Protein 8HJA (pdb70)

Nearest PDB structures (foldseek):
  8hja-assembly1_A  TM=1.007E+00  e=6.426E-21  Synechocystis sp. PCC 6803
  8hja-assembly1_B  TM=9.384E-01  e=4.760E-14  Synechocystis sp. PCC 6803
  4wai-assembly2_C  TM=7.119E-01  e=1.466E-02  Bacillus subtilis subsp. subtilis str. 168
  4wai-assembly1_B  TM=6.954E-01  e=3.295E-02  Bacillus subtilis subsp. subtilis str. 168
  8hja-assembly1_B  TM=1.009E+00  e=8.908E-19  Synechocystis sp. PCC 6803

Foldseek 3Di:
DLLVQLVVLLVVQEDDPVCVCVVVVPDPDDAVCPSRVVSVVSCCCCVVSSYPYPPPQKDFLLCLLVLLCVVQVVCQVVDDPRADSVQLSVQLVVVDDTQMDRDPVSSVVSVVCCVPPCVVVSNVSSVVSVVVCVVPVDDPPDDDDD/DVVCVVVQVDDPCVCVVVVVCVHYDPPQKDFLLCLLVLLCVVQVVCVPDDDDRADSVQLSVQLVVQDDGQMDRDPVSSVVSVVCCVPPVVVSSNVSSVVSRVVCVVPVDDPPDDDDDD

Sequence (264 aa):
SIQEIFTKALQDGYLTPAEAEVGRLCESGVDLDQGEYEALDRLAALLAGDVVAPHKKFINVEEVLTEVVSQVSKYQKTTEKQPDIADIAAYALNRLPPLYATSEEGAEYQRQRASEELEFLIQQQVKDGLGRYFDRPQIADRKPLEFTKALQDGYLTPAEAEVGRLCVVAPHKKFINVEEVLTEVVSQVSKYQKTTEKQPDIADIAAYALNRLPPLYATSEEGAEYQRQRASEELEFLIQQQVKDGLGRYFDRPQIADRKPLEP

InterPro domains:
  IPR019657 Late competence development protein ComFB [PF10719] (63-142)

Secondary structure (DSSP, 8-state):
-HHHHHHHHHHHSB-----HHHHHT-SS----SSHHHHHHHH--HHHHTSSB---TT-EE----HHHHHHHHGGGTTT-SS---HHHHHHHHHTTS---EESBHHHHHHHHHHIIIIIHHHHHHHHHHHHHHHHH-SS-TTPPBP-/-HHHHHH-B-----GGGGT---B---TT-EE----HHHHHHHHGGGGGSSS----HHHHHHHHHTTS---EESBHHHHHHHHHHHHHHSHHHHHHHHHHHHHHHHH-SS-SS--B---

Structure (mmCIF, N/CA/C/O backbone):
data_8HJA
#
_entry.id   8HJA
#
_cell.length_a   96.327
_cell.length_b   55.978
_cell.length_c   91.692
_cell.angle_alpha   90.00
_cell.angle_beta   111.97
_cell.angle_gamma   90.00
#
_symmetry.space_group_name_H-M   'C 1 2 1'
#
loop_
_entity.id
_entity.type
_entity.pdbx_description
1 polymer 'c-di-GMP receptor'
2 non-polymer "9,9'-[(2R,3R,3aS,5S,7aR,9R,10R,10aS,12S,14aR)-3,5,10,12-tetrahydroxy-5,12-dioxidooctahydro-2H,7H-difuro[3,2-d:3',2'-j][1,3,7,9,2,8]tetraoxadiphosphacyclododecine-2,9-diyl]bis(2-amino-1,9-dihydro-6H-purin-6-one)"
3 water water
#
loop_
_atom_site.group_PDB
_atom_site.id
_atom_site.type_symbol
_atom_site.label_atom_id
_atom_site.label_alt_id
_atom_site.label_comp_id
_atom_site.label_asym_id
_atom_site.label_entity_id
_atom_site.label_seq_id
_atom_site.pdbx_PDB_ins_code
_atom_site.Cartn_x
_atom_site.Cartn_y
_atom_site.Cartn_z
_atom_site.occupancy
_atom_site.B_iso_or_equiv
_atom_site.auth_seq_id
_atom_site.auth_comp_id
_atom_site.auth_asym_id
_atom_site.auth_atom_id
_atom_site.pdbx_PDB_model_num
ATOM 9 N N . SER A 1 2 ? 2.138 49.175 24.663 1.00 74.40 2 SER A N 1
ATOM 10 C CA . SER A 1 2 ? 1.465 49.532 23.422 1.00 63.31 2 SER A CA 1
ATOM 11 C C . SER A 1 2 ? 1.985 50.861 22.894 1.00 53.34 2 SER A C 1
ATOM 12 O O . SER A 1 2 ? 2.265 51.761 23.674 1.00 54.29 2 SER A O 1
ATOM 15 N N . ILE A 1 3 ? 2.123 50.992 21.580 1.00 49.46 3 ILE A N 1
ATOM 16 C CA . ILE A 1 3 ? 2.719 52.207 21.048 1.00 50.09 3 ILE A CA 1
ATOM 17 C C . ILE A 1 3 ? 1.774 53.400 21.214 1.00 46.43 3 ILE A C 1
ATOM 18 O O . ILE A 1 3 ? 2.214 54.541 21.144 1.00 48.98 3 ILE A O 1
ATOM 23 N N . GLN A 1 4 ? 0.484 53.157 21.441 1.00 47.88 4 GLN A N 1
ATOM 24 C CA . GLN A 1 4 ? -0.426 54.242 21.777 1.00 53.78 4 GLN A CA 1
ATOM 25 C C . GLN A 1 4 ? -0.058 54.763 23.170 1.00 50.91 4 GLN A C 1
ATOM 26 O O . GLN A 1 4 ? -0.026 55.971 23.388 1.00 43.73 4 GLN A O 1
ATOM 32 N N . GLU A 1 5 ? 0.223 53.834 24.097 1.00 51.18 5 GLU A N 1
ATOM 33 C CA . GLU A 1 5 ? 0.524 54.152 25.484 1.00 49.80 5 GLU A CA 1
ATOM 34 C C . GLU A 1 5 ? 1.818 54.949 25.536 1.00 44.48 5 GLU A C 1
ATOM 35 O O . GLU A 1 5 ? 1.895 55.988 26.187 1.00 44.08 5 GLU A O 1
ATOM 41 N N . ILE A 1 6 ? 2.806 54.467 24.786 1.00 36.70 6 ILE A N 1
ATOM 42 C CA . ILE A 1 6 ? 4.092 55.127 24.656 1.00 33.45 6 ILE A CA 1
ATOM 43 C C . ILE A 1 6 ? 3.895 56.568 24.183 1.00 31.47 6 ILE A C 1
ATOM 44 O O . ILE A 1 6 ? 4.402 57.499 24.816 1.00 26.88 6 ILE A O 1
ATOM 49 N N . PHE A 1 7 ? 3.133 56.758 23.093 1.00 29.26 7 PHE A N 1
ATOM 50 C CA . PHE A 1 7 ? 2.841 58.100 22.608 1.00 27.18 7 PHE A CA 1
ATOM 51 C C . PHE A 1 7 ? 2.217 58.972 23.709 1.00 28.57 7 PHE A C 1
ATOM 52 O O . PHE A 1 7 ? 2.639 60.093 23.965 1.00 30.59 7 PHE A O 1
ATOM 60 N N . THR A 1 8 ? 1.189 58.452 24.363 1.00 32.73 8 THR A N 1
ATOM 61 C CA . THR A 1 8 ? 0.520 59.084 25.499 1.00 37.73 8 THR A CA 1
ATOM 62 C C . THR A 1 8 ? 1.533 59.601 26.527 1.00 35.11 8 THR A C 1
ATOM 63 O O . THR A 1 8 ? 1.658 60.801 26.753 1.00 33.87 8 THR A O 1
ATOM 67 N N . LYS A 1 9 ? 2.263 58.671 27.141 1.00 36.47 9 LYS A N 1
ATOM 68 C CA . LYS A 1 9 ? 3.145 58.973 28.254 1.00 37.27 9 LYS A CA 1
ATOM 69 C C . LYS A 1 9 ? 4.266 59.906 27.788 1.00 34.53 9 LYS A C 1
ATOM 70 O O . LYS A 1 9 ? 4.509 60.961 28.383 1.00 33.03 9 LYS A O 1
ATOM 76 N N . ALA A 1 10 ? 4.927 59.532 26.692 1.00 30.00 10 ALA A N 1
ATOM 77 C CA . ALA A 1 10 ? 5.986 60.355 26.150 1.00 28.26 10 ALA A CA 1
ATOM 78 C C . ALA A 1 10 ? 5.503 61.793 26.055 1.00 27.32 10 ALA A C 1
ATOM 79 O O . ALA A 1 10 ? 6.216 62.696 26.491 1.00 25.84 10 ALA A O 1
ATOM 81 N N . LEU A 1 11 ? 4.301 62.018 25.490 1.00 28.12 11 LEU A N 1
ATOM 82 C CA . LEU A 1 11 ? 3.853 63.396 25.264 1.00 29.54 11 LEU A CA 1
ATOM 83 C C . LEU A 1 11 ? 3.595 64.100 26.605 1.00 27.05 11 LEU A C 1
ATOM 84 O O . LEU A 1 11 ? 3.995 65.259 26.797 1.00 18.75 11 LEU A O 1
ATOM 89 N N . GLN A 1 12 ? 2.965 63.360 27.524 1.00 28.15 12 GLN A N 1
ATOM 90 C CA . GLN A 1 12 ? 2.629 63.879 28.842 1.00 37.05 12 GLN A CA 1
ATOM 91 C C . GLN A 1 12 ? 3.917 64.286 29.558 1.00 38.93 12 GLN A C 1
ATOM 92 O O . GLN A 1 12 ? 4.095 65.463 29.891 1.00 36.35 12 GLN A O 1
ATOM 98 N N . ASP A 1 13 ? 4.827 63.309 29.725 1.00 38.86 13 ASP A N 1
ATOM 99 C CA . ASP A 1 13 ? 5.996 63.470 30.577 1.00 39.77 13 ASP A CA 1
ATOM 100 C C . ASP A 1 13 ? 7.080 64.240 29.828 1.00 38.63 13 ASP A C 1
ATOM 101 O O . ASP A 1 13 ? 7.886 64.904 30.463 1.00 42.91 13 ASP A O 1
ATOM 106 N N . GLY A 1 14 ? 7.093 64.172 28.490 1.00 38.16 14 GLY A N 1
ATOM 107 C CA . GLY A 1 14 ? 7.998 64.983 27.677 1.00 35.23 14 GLY A CA 1
ATOM 108 C C . GLY A 1 14 ? 9.384 64.366 27.427 1.00 31.51 14 GLY A C 1
ATOM 109 O O . GLY A 1 14 ? 10.243 64.998 26.792 1.00 31.10 14 GLY A O 1
ATOM 110 N N . TYR A 1 15 ? 9.594 63.132 27.911 1.00 25.59 15 TYR A N 1
ATOM 111 C CA . TYR A 1 15 ? 10.637 62.225 27.452 1.00 27.82 15 TYR A CA 1
ATOM 112 C C . TYR A 1 15 ? 10.209 60.920 26.802 1.00 28.80 15 TYR A C 1
ATOM 113 O O . TYR A 1 15 ? 9.054 60.504 26.899 1.00 29.50 15 TYR A O 1
ATOM 122 N N . LEU A 1 16 ? 11.177 60.304 26.133 1.00 27.20 16 LEU A N 1
ATOM 123 C CA . LEU A 1 16 ? 11.180 58.903 25.772 1.00 29.50 16 LEU A CA 1
ATOM 124 C C . LEU A 1 16 ? 12.294 58.194 26.559 1.00 29.15 16 LEU A C 1
ATOM 125 O O . LEU A 1 16 ? 13.459 58.379 26.256 1.00 30.09 16 LEU A O 1
ATOM 130 N N . THR A 1 17 ? 11.955 57.469 27.636 1.00 27.00 17 THR A N 1
ATOM 131 C CA . THR A 1 17 ? 12.945 56.782 28.453 1.00 26.28 17 THR A CA 1
ATOM 132 C C . THR A 1 17 ? 13.610 55.656 27.657 1.00 27.06 17 THR A C 1
ATOM 133 O O . THR A 1 17 ? 13.084 55.252 26.622 1.00 26.94 17 THR A O 1
ATOM 137 N N . PRO A 1 18 ? 14.771 55.109 28.117 1.00 27.04 18 PRO A N 1
ATOM 138 C CA . PRO A 1 18 ? 15.401 53.938 27.502 1.00 26.55 18 PRO A CA 1
ATOM 139 C C . PRO A 1 18 ? 14.475 52.726 27.437 1.00 27.18 18 PRO A C 1
ATOM 140 O O . PRO A 1 18 ? 14.546 51.966 26.478 1.00 29.24 18 PRO A O 1
ATOM 144 N N . ALA A 1 19 ? 13.590 52.539 28.427 1.00 27.57 19 ALA A N 1
ATOM 145 C CA . ALA A 1 19 ? 12.672 51.410 28.343 1.00 28.46 19 ALA A CA 1
ATOM 146 C C . ALA A 1 19 ? 11.719 51.622 27.163 1.00 30.99 19 ALA A C 1
ATOM 147 O O . ALA A 1 19 ? 11.415 50.690 26.420 1.00 30.71 19 ALA A O 1
ATOM 157 N N . GLU A 1 21 ? 12.239 53.671 24.512 1.00 30.73 21 GLU A N 1
ATOM 158 C CA . GLU A 1 21 ? 13.047 53.583 23.299 1.00 31.84 21 GLU A CA 1
ATOM 159 C C . GLU A 1 21 ? 13.280 52.133 22.888 1.00 31.58 21 GLU A C 1
ATOM 160 O O . GLU A 1 21 ? 13.239 51.824 21.705 1.00 32.10 21 GLU A O 1
ATOM 166 N N . ALA A 1 22 ? 13.466 51.233 23.860 1.00 33.52 22 ALA A N 1
ATOM 167 C CA . ALA A 1 22 ? 13.634 49.809 23.567 1.00 36.99 22 ALA A CA 1
ATOM 168 C C . ALA A 1 22 ? 12.346 49.185 23.018 1.00 38.78 22 ALA A C 1
ATOM 169 O O . ALA A 1 22 ? 12.403 48.507 21.999 1.00 41.20 22 ALA A O 1
ATOM 171 N N . GLU A 1 23 ? 11.196 49.382 23.680 1.00 41.86 23 GLU A N 1
ATOM 172 C CA . GLU A 1 23 ? 9.938 48.855 23.161 1.00 49.09 23 GLU A CA 1
ATOM 173 C C . GLU A 1 23 ? 9.625 49.382 21.753 1.00 46.08 23 GLU A C 1
ATOM 174 O O . GLU A 1 23 ? 9.145 48.618 20.934 1.00 50.26 23 GLU A O 1
ATOM 180 N N . VAL A 1 24 ? 9.925 50.644 21.438 1.00 45.27 24 VAL A N 1
ATOM 181 C CA . VAL A 1 24 ? 9.762 51.155 20.079 1.00 45.22 24 VAL A CA 1
ATOM 182 C C . VAL A 1 24 ? 10.803 50.546 19.127 1.00 51.50 24 VAL A C 1
ATOM 183 O O . VAL A 1 24 ? 10.511 50.319 17.953 1.00 53.44 24 VAL A O 1
ATOM 187 N N . GLY A 1 25 ? 12.033 50.312 1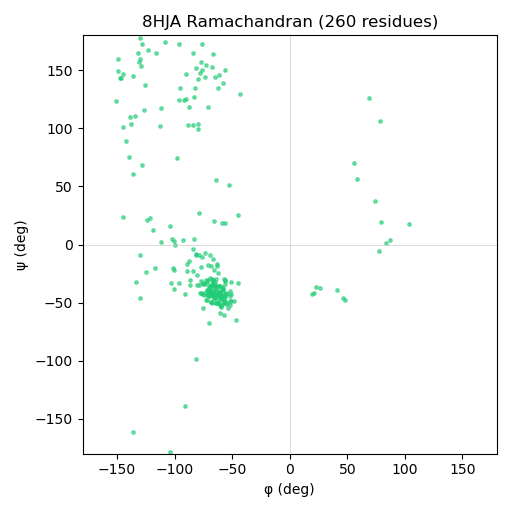9.600 1.00 56.32 25 GLY A N 1
ATOM 188 C CA . GLY A 1 25 ? 13.035 49.606 18.810 1.00 60.18 25 GLY A CA 1
ATOM 189 C C . GLY A 1 25 ? 12.573 48.210 18.373 1.00 63.18 25 GLY A C 1
ATOM 190 O O . GLY A 1 25 ? 12.454 47.941 17.176 1.00 58.86 25 GLY A O 1
ATOM 191 N N . ARG A 1 26 ? 12.287 47.335 19.350 1.00 63.48 26 ARG A N 1
ATOM 192 C CA . ARG A 1 26 ? 11.919 45.956 19.067 1.00 72.29 26 ARG A CA 1
ATOM 193 C C . ARG A 1 26 ? 10.648 45.924 18.216 1.00 80.38 26 ARG A C 1
ATOM 194 O O . ARG A 1 26 ? 10.526 45.091 17.321 1.00 87.45 26 ARG A O 1
ATOM 202 N N . LEU A 1 27 ? 9.729 46.866 18.468 1.00 79.81 27 LEU A N 1
ATOM 203 C CA . LEU A 1 27 ? 8.437 46.923 17.797 1.00 78.22 27 LEU A CA 1
ATOM 204 C C . LEU A 1 27 ? 8.506 47.154 16.288 1.00 74.18 27 LEU A C 1
ATOM 205 O O . LEU A 1 27 ? 7.535 46.939 15.570 1.00 60.62 27 LEU A O 1
ATOM 210 N N . CYS A 1 28 ? 9.679 47.619 15.845 1.00 87.90 28 CYS A N 1
ATOM 211 C CA . CYS A 1 28 ? 10.045 47.786 14.447 1.00 93.27 28 CYS A CA 1
ATOM 212 C C . CYS A 1 28 ? 10.879 46.670 13.812 1.00 95.05 28 CYS A C 1
ATOM 213 O O . CYS A 1 28 ? 12.085 46.821 13.615 1.00 93.23 28 CYS A O 1
ATOM 216 N N . GLU A 1 29 ? 10.216 45.536 13.539 1.00 93.20 29 GLU A N 1
ATOM 217 C CA . GLU A 1 29 ? 10.892 44.265 13.331 1.00 95.58 29 GLU A CA 1
ATOM 218 C C . GLU A 1 29 ? 10.180 43.418 12.272 1.00 107.29 29 GLU A C 1
ATOM 219 O O . GLU A 1 29 ? 10.396 42.208 12.223 1.00 118.02 29 GLU A O 1
ATOM 225 N N . SER A 1 30 ? 9.437 44.111 11.405 1.00 111.45 30 SER A N 1
ATOM 226 C CA . SER A 1 30 ? 8.655 43.425 10.347 1.00 110.63 30 SER A CA 1
ATOM 227 C C . SER A 1 30 ? 7.730 42.389 10.997 1.00 107.13 30 SER A C 1
ATOM 228 O O . SER A 1 30 ? 7.996 41.181 10.854 1.00 100.15 30 SER A O 1
ATOM 231 N N . GLY A 1 31 ? 6.702 42.856 11.707 1.00 103.81 31 GLY A N 1
ATOM 232 C CA . GLY A 1 31 ? 5.693 41.957 12.299 1.00 104.94 31 GLY A CA 1
ATOM 233 C C . GLY A 1 31 ? 4.309 42.542 12.057 1.00 112.93 31 GLY A C 1
ATOM 234 O O . GLY A 1 31 ? 4.210 43.427 11.183 1.00 106.32 31 GLY A O 1
ATOM 235 N N . VAL A 1 32 ? 3.281 42.126 12.807 1.00 121.04 32 VAL A N 1
ATOM 236 C CA . VAL A 1 32 ? 1.957 42.767 12.579 1.00 125.59 32 VAL A CA 1
ATOM 237 C C . VAL A 1 32 ? 1.897 44.105 13.319 1.00 132.60 32 VAL A C 1
ATOM 238 O O . VAL A 1 32 ? 2.599 44.252 14.333 1.00 142.74 32 VAL A O 1
ATOM 242 N N . ASP A 1 33 ? 1.104 45.043 12.803 1.00 126.25 33 ASP A N 1
ATOM 243 C CA . ASP A 1 33 ? 0.869 46.333 13.490 1.00 111.93 33 ASP A CA 1
ATOM 244 C C . ASP A 1 33 ? -0.659 46.358 13.488 1.00 110.04 33 ASP A C 1
ATOM 245 O O . ASP A 1 33 ? -1.254 45.493 12.823 1.00 106.49 33 ASP A O 1
ATOM 250 N N . LEU A 1 34 ? -1.286 47.321 14.164 1.00 98.51 34 LEU A N 1
ATOM 251 C CA . LEU A 1 34 ? -2.700 47.655 13.887 1.00 86.19 34 LEU A CA 1
ATOM 252 C C . LEU A 1 34 ? -2.672 48.197 12.464 1.00 79.79 34 LEU A C 1
ATOM 253 O O . LEU A 1 34 ? -3.657 47.999 11.743 1.00 71.33 34 LEU A O 1
ATOM 258 N N . ASP A 1 35 ? -1.578 48.850 12.080 1.00 93.49 35 ASP A N 1
ATOM 259 C CA . ASP A 1 35 ? -1.400 49.343 10.686 1.00 98.16 35 ASP A CA 1
ATOM 260 C C . ASP A 1 35 ? -2.253 50.602 10.615 1.00 96.44 35 ASP A C 1
ATOM 261 O O . ASP A 1 35 ? -2.185 51.296 9.584 1.00 103.84 35 ASP A O 1
ATOM 266 N N . GLN A 1 36 ? -2.998 50.883 11.679 1.00 92.34 36 GLN A N 1
ATOM 267 C CA . GLN A 1 36 ? -3.777 52.142 11.743 1.00 83.14 36 GLN A CA 1
ATOM 268 C C . GLN A 1 36 ? -3.603 52.955 13.022 1.00 77.19 36 GLN A C 1
ATOM 269 O O . GLN A 1 36 ? -3.353 54.149 12.920 1.00 82.07 36 GLN A O 1
ATOM 275 N N . GLY A 1 37 ? -3.668 52.297 14.172 1.00 67.38 37 GLY A N 1
ATOM 276 C C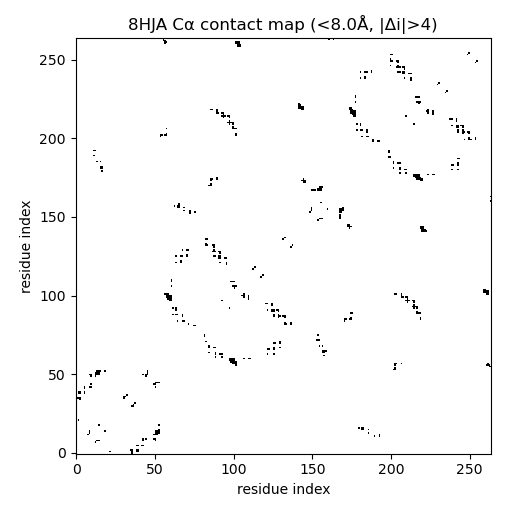A . GLY A 1 37 ? -3.617 53.050 15.433 1.00 65.29 37 GLY A CA 1
ATOM 277 C C . GLY A 1 37 ? -2.226 52.871 15.991 1.00 60.19 37 GLY A C 1
ATOM 278 O O . GLY A 1 37 ? -1.703 53.811 16.591 1.00 59.88 37 GLY A O 1
ATOM 279 N N . GLU A 1 38 ? -1.646 51.703 15.755 1.00 57.58 38 GLU A N 1
ATOM 280 C CA . GLU A 1 38 ? -0.205 51.479 15.994 1.00 58.22 38 GLU A CA 1
ATOM 281 C C . GLU A 1 38 ? 0.568 52.324 14.982 1.00 57.28 38 GLU A C 1
ATOM 282 O O . GLU A 1 38 ? 1.534 52.986 15.389 1.00 63.90 38 GLU A O 1
ATOM 288 N N . TYR A 1 39 ? 0.127 52.338 13.730 1.00 53.01 39 TYR A N 1
ATOM 289 C CA . TYR A 1 39 ? 0.849 53.094 12.715 1.00 53.75 39 TYR A CA 1
ATOM 290 C C . TYR A 1 39 ? 0.772 54.598 13.006 1.00 53.11 39 TYR A C 1
ATOM 291 O O . TYR A 1 39 ? 1.766 55.322 12.845 1.00 47.54 39 TYR A O 1
ATOM 300 N N . GLU A 1 40 ? -0.431 55.059 13.396 1.00 50.15 40 GLU A N 1
ATOM 301 C CA . GLU A 1 40 ? -0.702 56.482 13.565 1.00 49.14 40 GLU A CA 1
ATOM 302 C C . GLU A 1 40 ? 0.077 56.992 14.774 1.00 39.74 40 GLU A C 1
ATOM 303 O O . GLU A 1 40 ? 0.672 58.065 14.710 1.00 34.52 40 GLU A O 1
ATOM 309 N N . ALA A 1 41 ? 0.068 56.189 15.848 1.00 36.98 41 ALA A N 1
ATOM 310 C CA . ALA A 1 41 ? 0.730 56.515 17.106 1.00 41.24 41 ALA A CA 1
ATOM 311 C C . ALA A 1 41 ? 2.221 56.755 16.860 1.00 42.81 41 ALA A C 1
ATOM 312 O O . ALA A 1 41 ? 2.772 57.761 17.338 1.00 37.85 41 ALA A O 1
ATOM 314 N N . LEU A 1 42 ? 2.843 55.854 16.072 1.00 38.21 42 LEU A N 1
ATOM 315 C CA . LEU A 1 42 ? 4.256 55.971 15.751 1.00 34.53 42 LEU A CA 1
ATOM 316 C C . LEU A 1 42 ? 4.468 57.236 14.940 1.00 31.23 42 LEU A C 1
ATOM 317 O O . LEU A 1 42 ? 5.472 57.918 15.117 1.00 31.38 42 LEU A O 1
ATOM 322 N N . ASP A 1 43 ? 3.507 57.587 14.077 1.00 31.93 43 ASP A N 1
ATOM 323 C CA . ASP A 1 43 ? 3.709 58.767 13.248 1.00 32.90 43 ASP A CA 1
ATOM 324 C C . ASP A 1 43 ? 3.518 60.033 14.099 1.00 30.66 43 ASP A C 1
ATOM 325 O O . ASP A 1 43 ? 4.212 61.027 13.868 1.00 29.81 43 ASP A O 1
ATOM 330 N N . ARG A 1 44 ? 2.627 60.007 15.106 1.00 28.83 44 ARG A N 1
ATOM 331 C CA . ARG A 1 44 ? 2.462 61.159 15.995 1.00 31.08 44 ARG A CA 1
ATOM 332 C C . ARG A 1 44 ? 3.694 61.370 16.884 1.00 28.51 44 ARG A C 1
ATOM 333 O O . ARG A 1 44 ? 4.239 62.480 16.964 1.00 23.46 44 ARG A O 1
ATOM 341 N N . LEU A 1 45 ? 4.151 60.292 17.540 1.00 29.70 45 LEU A N 1
ATOM 342 C CA . LEU A 1 45 ? 5.446 60.314 18.210 1.00 29.90 45 LEU A CA 1
ATOM 343 C C . LEU A 1 45 ? 6.508 60.953 17.318 1.00 30.95 45 LEU A C 1
ATOM 344 O O . LEU A 1 45 ? 7.271 61.799 17.786 1.00 32.78 45 LEU A O 1
ATOM 357 N N . ALA A 1 47 ? 6.183 63.151 14.839 1.00 30.20 47 ALA A N 1
ATOM 358 C CA . ALA A 1 47 ? 5.920 64.587 14.725 1.00 28.98 47 ALA A CA 1
ATOM 359 C C . ALA A 1 47 ? 6.297 65.327 16.004 1.00 26.65 47 ALA A C 1
ATOM 360 O O . ALA A 1 47 ? 6.776 66.458 15.955 1.00 26.66 47 ALA A O 1
ATOM 362 N N . ALA A 1 48 ? 6.058 64.676 17.150 1.00 27.27 48 ALA A N 1
ATOM 363 C CA . ALA A 1 48 ? 6.371 65.250 18.455 1.00 28.59 48 ALA A CA 1
ATOM 364 C C . ALA A 1 48 ? 7.876 65.270 18.677 1.00 26.21 48 ALA A C 1
ATOM 365 O O . ALA A 1 48 ? 8.419 66.308 19.073 1.00 26.60 48 ALA A O 1
ATOM 367 N N . LEU A 1 49 ? 8.549 64.141 18.407 1.00 25.50 49 LEU A N 1
ATOM 368 C CA . LEU A 1 49 ? 10.012 64.134 18.423 1.00 27.13 49 LEU A CA 1
ATOM 369 C C . LEU A 1 49 ? 10.556 65.271 17.567 1.00 27.97 49 LEU A C 1
ATOM 370 O O . LEU A 1 49 ? 11.414 66.016 18.030 1.00 33.11 49 LEU A O 1
ATOM 375 N N . LEU A 1 50 ? 10.060 65.415 16.347 1.00 28.34 50 LEU A N 1
ATOM 376 C CA . LEU A 1 50 ? 10.592 66.436 15.410 1.00 33.22 50 LEU A CA 1
ATOM 377 C C . LEU A 1 50 ? 10.304 67.854 15.908 1.00 34.21 50 LEU A C 1
ATOM 378 O O . LEU A 1 50 ? 11.125 68.735 15.643 1.00 32.19 50 LEU A O 1
ATOM 383 N N . ALA A 1 51 ? 9.169 68.051 16.575 1.00 33.08 51 ALA A N 1
ATOM 384 C CA . ALA A 1 51 ? 8.811 69.365 17.086 1.00 32.14 51 ALA A CA 1
ATOM 385 C C . ALA A 1 51 ? 9.771 69.704 18.226 1.00 30.55 51 ALA A C 1
ATOM 386 O O . ALA A 1 51 ? 10.156 70.864 18.383 1.00 28.21 51 ALA A O 1
ATOM 388 N N . GLY A 1 52 ? 10.119 68.693 19.041 1.00 29.43 52 GLY A N 1
ATOM 389 C CA . GLY A 1 52 ? 10.880 68.872 20.266 1.00 26.41 52 GLY A CA 1
ATOM 390 C C . GLY A 1 52 ? 9.979 68.777 21.490 1.00 27.96 52 GLY A C 1
ATOM 391 O O . GLY A 1 52 ? 10.370 69.221 22.560 1.00 29.34 52 GLY A O 1
ATOM 392 N N . ASP A 1 53 ? 8.775 68.198 21.340 1.00 30.75 53 ASP A N 1
ATOM 393 C CA . ASP A 1 53 ? 7.862 68.016 22.467 1.00 32.46 53 ASP A CA 1
ATOM 394 C C . ASP A 1 53 ? 7.996 66.723 23.261 1.00 32.24 53 ASP A C 1
ATOM 395 O O . ASP A 1 53 ? 7.477 66.629 24.371 1.00 28.94 53 ASP A O 1
ATOM 400 N N . VAL A 1 54 ? 8.566 65.704 22.607 1.00 33.50 54 VAL A N 1
ATOM 401 C CA . VAL A 1 54 ? 9.167 64.554 23.256 1.00 33.91 54 VAL A CA 1
ATOM 402 C C . VAL A 1 54 ? 10.670 64.642 22.990 1.00 36.30 54 VAL A C 1
ATOM 403 O O . VAL A 1 54 ? 11.093 64.724 21.832 1.00 33.07 54 VAL A O 1
ATOM 407 N N . VAL A 1 55 ? 11.458 64.782 24.070 1.00 38.26 55 VAL A N 1
ATOM 408 C CA . VAL A 1 55 ? 12.911 64.689 23.968 1.00 38.59 55 VAL A CA 1
ATOM 409 C C . VAL A 1 55 ? 13.304 63.220 24.113 1.00 32.72 55 VAL A C 1
ATOM 410 O O . VAL A 1 55 ? 12.975 62.610 25.122 1.00 26.64 55 VAL A O 1
ATOM 414 N N . ALA A 1 56 ? 13.936 62.662 23.062 1.00 31.32 56 ALA A N 1
ATOM 415 C CA . ALA A 1 56 ? 14.547 61.333 23.119 1.00 30.59 56 ALA A CA 1
ATOM 416 C C . ALA A 1 56 ? 15.928 61.401 23.779 1.00 26.31 56 ALA A C 1
ATOM 417 O O . ALA A 1 56 ? 16.491 62.479 23.994 1.00 22.88 56 ALA A O 1
ATOM 427 N N . PRO A 1 58 ? 19.664 61.568 24.446 1.00 19.17 58 PRO A N 1
ATOM 428 C CA . PRO A 1 58 ? 20.664 62.155 23.561 1.00 21.68 58 PRO A CA 1
ATOM 429 C C . PRO A 1 58 ? 21.784 61.114 23.668 1.00 22.85 58 PRO A C 1
ATOM 430 O O . PRO A 1 58 ? 22.528 61.146 24.643 1.00 19.87 58 PRO A O 1
ATOM 434 N N . HIS A 1 59 ? 21.934 60.266 22.637 1.00 25.12 59 HIS A N 1
ATOM 435 C CA . HIS A 1 59 ? 22.805 59.096 22.681 1.00 31.39 59 HIS A CA 1
ATOM 436 C C . HIS A 1 59 ? 24.023 59.632 21.929 1.00 34.41 59 HIS A C 1
ATOM 437 O O . HIS A 1 59 ? 25.159 59.343 22.302 1.00 39.05 59 HIS A O 1
ATOM 444 N N . LYS A 1 60 ? 23.778 60.424 20.884 1.00 36.52 60 LYS A N 1
ATOM 445 C CA . LYS A 1 60 ? 24.827 60.841 19.972 1.00 41.71 60 LYS A CA 1
ATOM 446 C C . LYS A 1 60 ? 25.650 61.972 20.571 1.00 37.92 60 LYS A C 1
ATOM 447 O O . LYS A 1 60 ? 26.660 62.342 19.976 1.00 46.60 60 LYS A O 1
ATOM 453 N N . LYS A 1 61 ? 25.203 62.527 21.707 1.00 33.90 61 LYS A N 1
ATOM 454 C CA . LYS A 1 61 ? 25.723 63.783 22.217 1.00 33.13 61 LYS A CA 1
ATOM 455 C C . LYS A 1 61 ? 26.753 63.593 23.331 1.00 31.28 61 LYS A C 1
ATOM 456 O O . LYS A 1 61 ? 27.258 64.575 23.883 1.00 34.37 61 LYS A O 1
ATOM 462 N N . PHE A 1 62 ? 27.050 62.351 23.714 1.00 26.67 62 PHE A N 1
ATOM 463 C CA . PHE A 1 62 ? 28.084 62.112 24.711 1.00 26.05 62 PHE A CA 1
ATOM 464 C C . PHE A 1 62 ? 28.756 60.826 24.295 1.00 25.53 62 PHE A C 1
ATOM 465 O O . PHE A 1 62 ? 28.076 59.975 23.725 1.00 25.99 62 PHE A O 1
ATOM 473 N N . ILE A 1 63 ? 30.070 60.726 24.548 1.00 23.47 63 ILE A N 1
ATOM 474 C CA . ILE A 1 63 ? 30.809 59.569 24.085 1.00 21.79 63 ILE A CA 1
ATOM 475 C C . ILE A 1 63 ? 31.909 59.276 25.092 1.00 18.60 63 ILE A C 1
ATOM 476 O O . ILE A 1 63 ? 32.396 60.190 25.750 1.00 20.26 63 ILE A O 1
ATOM 481 N N . ASN A 1 64 ? 32.179 57.988 25.303 1.00 15.10 64 ASN A N 1
ATOM 482 C CA . ASN A 1 64 ? 33.326 57.556 26.081 1.00 14.67 64 ASN A CA 1
ATOM 483 C C . ASN A 1 64 ? 34.551 57.649 25.173 1.00 14.94 64 ASN A C 1
ATOM 484 O O . ASN A 1 64 ? 34.792 56.778 24.359 1.00 15.10 64 ASN A O 1
ATOM 489 N N . VAL A 1 65 ? 35.341 58.706 25.287 1.00 15.80 65 VAL A N 1
ATOM 490 C CA . VAL A 1 65 ? 36.544 58.807 24.483 1.00 17.17 65 VAL A CA 1
ATOM 491 C C . VAL A 1 65 ? 37.430 57.562 24.604 1.00 18.80 65 VAL A C 1
ATOM 492 O O . VAL A 1 65 ? 38.176 57.268 23.674 1.00 20.79 65 VAL A O 1
ATOM 504 N N . GLU A 1 67 ? 36.812 54.502 24.291 1.00 19.87 67 GLU A N 1
ATOM 505 C CA . GLU A 1 67 ? 36.518 53.524 23.246 1.00 20.64 67 GLU A CA 1
ATOM 506 C C . GLU A 1 67 ? 37.410 53.769 22.023 1.00 20.55 67 GLU A C 1
ATOM 507 O O . GLU A 1 67 ? 37.880 52.833 21.413 1.00 20.81 67 GLU A O 1
ATOM 513 N N 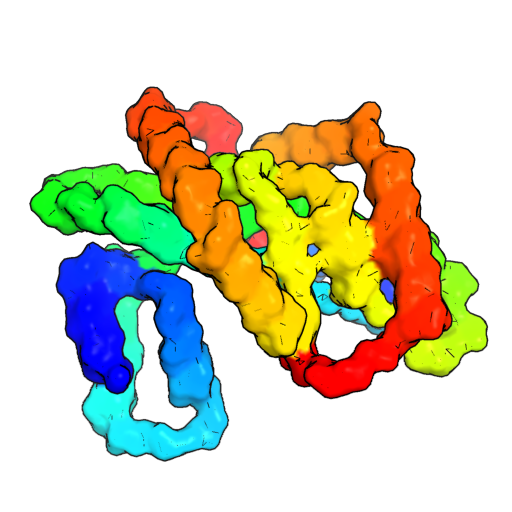. GLU A 1 68 ? 37.654 55.023 21.654 1.00 20.69 68 GLU A N 1
ATOM 514 C CA . GLU A 1 68 ? 38.565 55.337 20.561 1.00 22.30 68 GLU A CA 1
ATOM 515 C C . GLU A 1 68 ? 39.975 54.790 20.841 1.00 19.82 68 GLU A C 1
ATOM 516 O O . GLU A 1 68 ? 40.562 54.095 20.020 1.00 17.18 68 GLU A O 1
ATOM 530 N N . VAL A 1 70 ? 40.839 52.522 22.943 1.00 13.41 70 VAL A N 1
ATOM 531 C CA . VAL A 1 70 ? 40.938 51.097 23.116 1.00 13.28 70 VAL A CA 1
ATOM 532 C C . VAL A 1 70 ? 40.927 50.424 21.743 1.00 14.14 70 VAL A C 1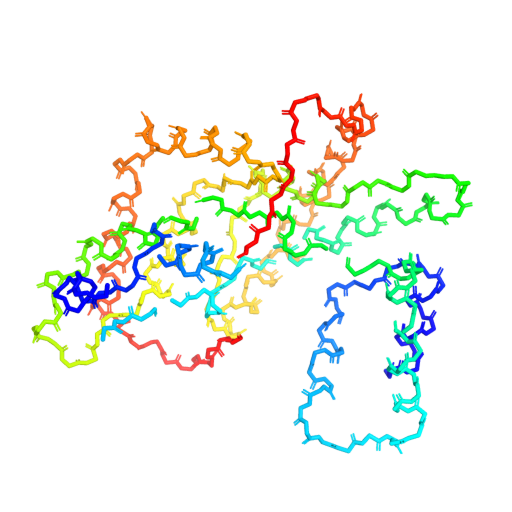
ATOM 533 O O . VAL A 1 70 ? 41.712 49.509 21.495 1.00 14.30 70 VAL A O 1
ATOM 537 N N . LEU A 1 71 ? 40.046 50.894 20.863 1.00 15.24 71 LEU A N 1
ATOM 538 C CA . LEU A 1 71 ? 39.849 50.310 19.538 1.00 16.52 71 LEU A CA 1
ATOM 539 C C . LEU A 1 71 ? 41.144 50.420 18.718 1.00 15.29 71 LEU A C 1
ATOM 540 O O . LEU A 1 71 ? 41.528 49.464 18.042 1.00 13.17 71 LEU A O 1
ATOM 545 N N . THR A 1 72 ? 41.807 51.570 18.855 1.00 14.26 72 THR A N 1
ATOM 546 C CA . THR A 1 72 ? 43.054 51.838 18.181 1.00 15.69 72 THR A CA 1
ATOM 547 C C . THR A 1 72 ? 44.153 50.934 18.732 1.00 17.33 72 THR A C 1
ATOM 548 O O . THR A 1 72 ? 45.011 50.529 17.969 1.00 19.33 72 THR A O 1
ATOM 552 N N . GLU A 1 73 ? 44.122 50.600 20.034 1.00 17.54 73 GLU A N 1
ATOM 553 C CA . GLU A 1 73 ? 45.153 49.758 20.623 1.00 17.34 73 GLU A CA 1
ATOM 554 C C . GLU A 1 73 ? 44.905 48.312 20.241 1.00 15.95 73 GLU A C 1
ATOM 555 O O . GLU A 1 73 ? 45.857 47.582 20.079 1.00 18.37 73 GLU A O 1
ATOM 561 N N . VAL A 1 74 ? 43.650 47.910 20.062 1.00 17.50 74 VAL A N 1
ATOM 562 C CA . VAL A 1 74 ? 43.325 46.520 19.759 1.00 17.62 74 VAL A CA 1
ATOM 563 C C . VAL A 1 74 ? 43.781 46.168 18.334 1.00 18.67 74 VAL A C 1
ATOM 564 O O . VAL A 1 74 ? 44.327 45.082 18.094 1.00 17.28 74 VAL A O 1
ATOM 568 N N . VAL A 1 75 ? 43.492 47.081 17.395 1.00 19.02 75 VAL A N 1
ATOM 569 C CA . VAL A 1 75 ? 43.922 46.966 16.011 1.00 21.56 75 VAL A CA 1
ATOM 570 C C . VAL A 1 75 ? 45.448 46.854 15.994 1.00 21.18 75 VAL A C 1
ATOM 571 O O . VAL A 1 75 ? 46.003 45.975 15.367 1.00 23.91 75 VAL A O 1
ATOM 575 N N . SER A 1 76 ? 46.117 47.750 16.698 1.00 23.00 76 SER A N 1
ATOM 576 C CA . SER A 1 76 ? 47.558 47.697 16.842 1.00 24.93 76 SER A CA 1
ATOM 577 C C . SER A 1 76 ? 48.059 46.330 17.316 1.00 26.21 76 SER A C 1
ATOM 578 O O . SER A 1 76 ? 49.103 45.882 16.839 1.00 33.75 76 SER A O 1
ATOM 581 N N . GLN A 1 77 ? 47.347 45.681 18.253 1.00 22.70 77 GLN A N 1
ATOM 582 C CA . GLN A 1 77 ? 47.796 44.416 18.816 1.00 20.18 77 GLN A CA 1
ATOM 583 C C . GLN A 1 77 ? 47.341 43.207 17.982 1.00 20.30 77 GLN A C 1
ATOM 584 O O . GLN A 1 77 ? 47.983 42.155 18.015 1.00 23.21 77 GLN A O 1
ATOM 590 N N . VAL A 1 78 ? 46.198 43.267 17.294 1.00 20.17 78 VAL A N 1
ATOM 591 C CA . VAL A 1 78 ? 45.716 42.079 16.598 1.00 20.11 78 VAL A CA 1
ATOM 592 C C . VAL A 1 78 ? 46.290 42.052 15.183 1.00 19.57 78 VAL A C 1
ATOM 593 O O . VAL A 1 78 ? 46.249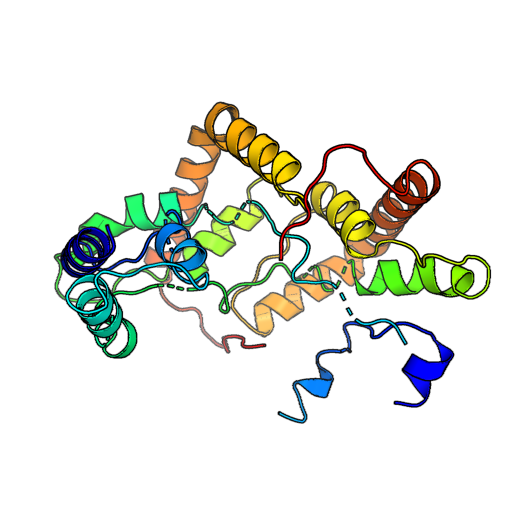 40.995 14.560 1.00 18.18 78 VAL A O 1
ATOM 597 N N . SER A 1 79 ? 46.799 43.199 14.707 1.00 20.28 79 SER A N 1
ATOM 598 C CA . SER A 1 79 ? 47.174 43.403 13.311 1.00 23.88 79 SER A CA 1
ATOM 599 C C . SER A 1 79 ? 48.174 42.358 12.802 1.00 25.10 79 SER A C 1
ATOM 600 O O . SER A 1 79 ? 48.025 41.858 11.697 1.00 24.16 79 SER A O 1
ATOM 603 N N . LYS A 1 80 ? 49.168 42.025 13.637 1.00 27.68 80 LYS A N 1
ATOM 604 C CA . LYS A 1 80 ? 50.240 41.098 13.307 1.00 27.59 80 LYS A CA 1
ATOM 605 C C . LYS A 1 80 ? 49.752 39.663 13.193 1.00 27.40 80 LYS A C 1
ATOM 606 O O . LYS A 1 80 ? 50.521 38.805 12.777 1.00 33.54 80 LYS A O 1
ATOM 612 N N . TYR A 1 81 ? 48.504 39.403 13.582 1.00 26.96 81 TYR A N 1
ATOM 613 C CA . TYR A 1 81 ? 47.963 38.053 13.592 1.00 28.38 81 TYR A CA 1
ATOM 614 C C . TYR A 1 81 ? 47.079 37.817 12.369 1.00 26.85 81 TYR A C 1
ATOM 615 O O . TYR A 1 81 ? 46.526 36.740 12.244 1.00 22.92 81 TYR A O 1
ATOM 624 N N . GLN A 1 82 ? 46.960 38.794 11.465 1.00 32.56 82 GLN A N 1
ATOM 625 C CA . GLN A 1 82 ? 45.869 38.786 10.494 1.00 42.21 82 GLN A CA 1
ATOM 626 C C . GLN A 1 82 ? 45.915 37.534 9.617 1.00 45.32 82 GLN A C 1
ATOM 627 O O . GLN A 1 82 ? 44.881 36.921 9.355 1.00 50.71 82 GLN A O 1
ATOM 633 N N . LYS A 1 83 ? 47.107 37.160 9.142 1.00 53.42 83 LYS A N 1
ATOM 634 C CA . LYS A 1 83 ? 47.239 36.092 8.155 1.00 57.26 83 LYS A CA 1
ATOM 635 C C . LYS A 1 83 ? 47.262 34.719 8.824 1.00 54.05 83 LYS A C 1
ATOM 636 O O . LYS A 1 83 ? 46.961 33.702 8.187 1.00 50.04 83 LYS A O 1
ATOM 642 N N . THR A 1 84 ? 47.635 34.715 10.111 1.00 53.01 84 THR A N 1
ATOM 643 C CA . THR A 1 84 ? 47.941 33.502 10.856 1.00 47.45 84 THR A CA 1
ATOM 644 C C . THR A 1 84 ? 46.702 32.627 11.015 1.00 46.03 84 THR A C 1
ATOM 645 O O . THR A 1 84 ? 46.829 31.430 11.269 1.00 50.74 84 THR A O 1
ATOM 649 N N . THR A 1 85 ? 45.506 33.218 10.897 1.00 48.12 85 THR A N 1
ATOM 650 C CA . THR A 1 85 ? 44.341 32.590 11.505 1.00 53.31 85 THR A CA 1
ATOM 651 C C . THR A 1 85 ? 43.050 32.923 10.734 1.00 52.61 85 THR A C 1
ATOM 652 O O . THR A 1 85 ? 42.698 34.087 10.548 1.00 48.16 85 THR A O 1
ATOM 656 N N . GLU A 1 86 ? 42.363 31.862 10.313 1.00 57.92 86 GLU A N 1
ATOM 657 C CA . GLU A 1 86 ? 41.026 32.050 9.712 1.00 65.59 86 GLU A CA 1
ATOM 658 C C . GLU A 1 86 ? 40.157 32.383 10.914 1.00 65.82 86 GLU A C 1
ATOM 659 O O . GLU A 1 86 ? 40.400 31.772 11.968 1.00 64.69 86 GLU A O 1
ATOM 665 N N . LYS A 1 87 ? 39.172 33.273 10.751 1.00 63.32 87 LYS A N 1
ATOM 666 C CA . LYS A 1 87 ? 38.354 33.758 11.899 1.00 60.40 87 LYS A CA 1
ATOM 667 C C . LYS A 1 87 ? 39.479 34.707 12.322 1.00 57.33 87 LYS A C 1
ATOM 668 O O . LYS A 1 87 ? 40.518 34.229 12.821 1.00 48.59 87 LYS A O 1
ATOM 674 N N . GLN A 1 88 ? 39.284 36.010 12.077 1.00 55.54 88 GLN A N 1
ATOM 675 C CA . GLN A 1 88 ? 40.090 37.082 12.692 1.00 66.02 88 GLN A CA 1
ATOM 676 C C . GLN A 1 88 ? 39.568 37.214 14.121 1.00 69.95 88 GLN A C 1
ATOM 677 O O . GLN A 1 88 ? 38.441 36.764 14.374 1.00 62.82 88 GLN A O 1
ATOM 683 N N . PRO A 1 89 ? 40.368 37.747 15.068 1.00 76.35 89 PRO A N 1
ATOM 684 C CA . PRO A 1 89 ? 39.910 38.052 16.430 1.00 65.72 89 PRO A CA 1
ATOM 685 C C . PRO A 1 89 ? 38.705 38.990 16.535 1.00 55.27 89 PRO A C 1
ATOM 686 O O . PRO A 1 89 ? 38.464 39.845 15.678 1.00 55.21 89 PRO A O 1
ATOM 690 N N . ASP A 1 90 ? 37.936 38.780 17.610 1.00 42.11 90 ASP A N 1
ATOM 691 C CA . ASP A 1 90 ? 36.731 39.536 17.858 1.00 31.08 90 ASP A CA 1
ATOM 692 C C . ASP A 1 90 ? 37.140 40.832 18.539 1.00 26.18 90 ASP A C 1
ATOM 693 O O . ASP A 1 90 ? 37.486 40.831 19.712 1.00 25.27 90 ASP A O 1
ATOM 698 N N . ILE A 1 91 ? 37.150 41.917 17.768 1.00 20.28 91 ILE A N 1
ATOM 699 C CA . ILE A 1 91 ? 37.560 43.216 18.257 1.00 19.01 91 ILE A CA 1
ATOM 700 C C . ILE A 1 91 ? 36.648 43.672 19.393 1.00 18.47 91 ILE A C 1
ATOM 701 O O . ILE A 1 91 ? 37.142 44.243 20.367 1.00 19.86 91 ILE A O 1
ATOM 706 N N . ALA A 1 92 ? 35.336 43.446 19.251 1.00 18.51 92 ALA A N 1
ATOM 707 C CA . ALA A 1 92 ? 34.338 43.915 20.198 1.00 18.40 92 ALA A CA 1
ATOM 708 C C . ALA A 1 92 ? 34.604 43.264 21.542 1.00 18.04 92 ALA A C 1
ATOM 709 O O . ALA A 1 92 ? 34.632 43.973 22.537 1.00 18.58 92 ALA A O 1
ATOM 711 N N . ASP A 1 93 ? 34.840 41.936 21.530 1.00 19.02 93 ASP A N 1
ATOM 712 C CA . ASP A 1 93 ? 35.130 41.129 22.724 1.00 19.56 93 ASP A CA 1
ATOM 713 C C . ASP A 1 93 ? 36.347 41.655 23.480 1.00 18.02 93 ASP A C 1
ATOM 714 O O . ASP A 1 93 ? 36.335 41.808 24.693 1.00 17.54 93 ASP A O 1
ATOM 719 N N . ILE A 1 94 ? 37.396 41.963 22.727 1.00 16.17 94 ILE A N 1
ATOM 720 C CA . ILE A 1 94 ? 38.649 42.400 23.298 1.00 15.31 94 ILE A CA 1
ATOM 721 C C . ILE A 1 94 ? 38.467 43.786 23.899 1.00 14.70 94 ILE A C 1
ATOM 722 O O . ILE A 1 94 ? 39.016 44.020 24.964 1.00 13.41 94 ILE A O 1
ATOM 727 N N . ALA A 1 95 ? 37.782 44.712 23.191 1.00 14.66 95 ALA A N 1
ATOM 728 C CA . ALA A 1 95 ? 37.694 46.106 23.647 1.00 14.39 95 ALA A CA 1
ATOM 729 C C . ALA A 1 95 ? 36.751 46.209 24.859 1.00 13.46 95 ALA A C 1
ATOM 730 O O . ALA A 1 95 ? 37.027 46.916 25.832 1.00 11.70 95 ALA A O 1
ATOM 732 N N . ALA A 1 96 ? 35.639 45.477 24.799 1.00 12.76 96 ALA A N 1
ATOM 733 C CA . ALA A 1 96 ? 34.716 45.456 25.920 1.00 14.49 96 ALA A CA 1
ATOM 734 C C . ALA A 1 96 ? 35.381 44.906 27.209 1.00 14.26 96 ALA A C 1
ATOM 735 O O . ALA A 1 96 ? 35.169 45.458 28.295 1.00 13.93 96 ALA A O 1
ATOM 737 N N . TYR A 1 97 ? 36.208 43.850 27.104 1.00 14.75 97 TYR A N 1
ATOM 738 C CA . TYR A 1 97 ? 36.964 43.312 28.247 1.00 14.13 97 TYR A CA 1
ATOM 739 C C . TYR A 1 97 ? 37.794 44.440 28.836 1.00 12.58 97 TYR A C 1
ATOM 740 O O . TYR A 1 97 ? 37.733 44.719 30.027 1.00 12.08 97 TYR A O 1
ATOM 749 N N . ALA A 1 98 ? 38.510 45.159 27.975 1.00 11.62 98 ALA A N 1
ATOM 750 C CA . ALA A 1 98 ? 39.443 46.152 28.466 1.00 11.43 98 ALA A CA 1
ATOM 751 C C . ALA A 1 98 ? 38.697 47.353 29.047 1.00 11.08 98 ALA A C 1
ATOM 752 O O . ALA A 1 98 ? 39.123 47.923 30.050 1.00 11.50 98 ALA A O 1
ATOM 754 N N . LEU A 1 99 ? 37.610 47.768 28.374 1.00 10.88 99 LEU A N 1
ATOM 755 C CA . LEU A 1 99 ? 36.862 48.971 28.710 1.00 10.64 99 LEU A CA 1
ATOM 756 C C . LEU A 1 99 ? 36.297 48.842 30.113 1.00 10.32 99 LEU A C 1
ATOM 757 O O . LEU A 1 99 ? 36.254 49.803 30.876 1.00 11.30 99 LEU A O 1
ATOM 762 N N . ASN A 1 100 ? 35.913 47.628 30.464 1.00 10.24 100 ASN A N 1
ATOM 763 C CA . ASN A 1 100 ? 35.477 47.316 31.807 1.00 9.97 100 ASN A CA 1
ATOM 764 C C . ASN A 1 100 ? 36.585 47.410 32.860 1.00 9.80 100 ASN A C 1
ATOM 765 O O . ASN A 1 100 ? 36.249 47.423 34.043 1.00 10.24 100 ASN A O 1
ATOM 770 N N . ARG A 1 101 ? 37.870 47.517 32.477 1.00 9.18 101 ARG A N 1
ATOM 771 C CA . ARG A 1 101 ? 38.957 47.583 33.449 1.00 8.98 101 ARG A CA 1
ATOM 772 C C . ARG A 1 101 ? 39.775 48.860 33.293 1.00 9.32 101 ARG A C 1
ATOM 773 O O . ARG A 1 101 ? 40.904 48.934 33.768 1.00 9.40 101 ARG A O 1
ATOM 781 N N . LEU A 1 102 ? 39.170 49.886 32.696 1.00 9.99 102 LEU A N 1
ATOM 782 C CA . LEU A 1 102 ? 39.822 51.157 32.428 1.00 10.70 102 LEU A CA 1
ATOM 783 C C . LEU A 1 102 ? 38.917 52.243 32.956 1.00 10.42 102 LEU A C 1
ATOM 784 O O . LEU A 1 102 ? 37.711 52.055 32.974 1.00 12.16 102 LEU A O 1
ATOM 789 N N . PRO A 1 103 ? 39.422 53.416 33.329 1.00 10.40 103 PRO A N 1
ATOM 790 C CA . PRO A 1 103 ? 38.535 54.519 33.698 1.00 11.77 103 PRO A CA 1
ATOM 791 C C . PRO A 1 103 ? 37.635 54.949 32.535 1.00 13.23 103 PRO A C 1
ATOM 792 O O . PRO A 1 103 ? 38.018 54.854 31.374 1.00 14.77 103 PRO A O 1
ATOM 796 N N . PRO A 1 104 ? 36.380 55.387 32.773 1.00 14.72 104 PRO A N 1
ATOM 797 C CA . PRO A 1 104 ? 35.576 55.979 31.704 1.00 13.37 104 PRO A CA 1
ATOM 798 C C . PRO A 1 104 ? 36.076 57.402 31.444 1.00 12.88 104 PRO A C 1
ATOM 799 O O . PRO A 1 104 ? 36.639 58.030 32.321 1.00 12.44 104 PRO A O 1
ATOM 803 N N . LEU A 1 105 ? 35.932 57.863 30.188 1.00 14.06 105 LEU A N 1
ATOM 804 C CA . LEU A 1 105 ? 36.407 59.162 29.716 1.00 14.10 105 LEU A CA 1
ATOM 805 C C . LEU A 1 105 ? 35.316 59.815 28.846 1.00 15.14 105 LEU A C 1
ATOM 806 O O . LEU A 1 105 ? 35.521 60.122 27.658 1.00 15.50 105 LEU A O 1
ATOM 811 N N . TYR A 1 106 ? 34.145 60.050 29.460 1.00 13.60 106 TYR A N 1
ATOM 812 C CA . TYR A 1 106 ? 33.003 60.557 28.732 1.00 13.63 106 TYR A CA 1
ATOM 813 C C . TYR A 1 106 ? 33.208 62.044 28.510 1.00 15.15 106 TYR A C 1
ATOM 814 O O . TYR A 1 106 ? 33.825 62.704 29.339 1.00 16.11 106 TYR A O 1
ATOM 823 N N . ALA A 1 107 ? 32.707 62.545 27.378 1.00 16.57 107 ALA A N 1
ATOM 824 C CA . ALA A 1 107 ? 32.748 63.974 27.099 1.00 19.61 107 ALA A CA 1
ATOM 825 C C . ALA A 1 107 ? 31.550 64.384 26.240 1.00 20.60 107 ALA A C 1
ATOM 826 O O . ALA A 1 107 ? 30.974 63.540 25.543 1.00 21.01 107 ALA A O 1
ATOM 828 N N . THR A 1 108 ? 31.233 65.691 26.262 1.00 23.40 108 THR A N 1
ATOM 829 C CA . THR A 1 108 ? 30.156 66.276 25.462 1.00 25.05 108 THR A CA 1
ATOM 830 C C . THR A 1 108 ? 30.684 67.309 24.457 1.00 28.54 108 THR A C 1
ATOM 831 O O . THR A 1 108 ? 30.000 67.601 23.480 1.00 30.81 108 THR A O 1
ATOM 835 N N . SER A 1 109 ? 31.890 67.854 24.674 1.00 31.29 109 SER A N 1
ATOM 836 C CA . SER A 1 109 ? 32.478 68.826 23.764 1.00 31.53 109 SER A CA 1
ATOM 837 C C . SER A 1 109 ? 33.633 68.216 22.981 1.00 35.27 109 SER A C 1
ATOM 838 O O . SER A 1 109 ? 33.950 67.049 23.146 1.00 43.31 109 SER A O 1
ATOM 841 N N . GLU A 1 110 ? 34.164 68.999 22.033 1.00 41.86 110 GLU A N 1
ATOM 842 C CA . GLU A 1 110 ? 35.396 68.691 21.325 1.00 42.35 110 GLU A CA 1
ATOM 843 C C . GLU A 1 110 ? 36.592 68.919 22.252 1.00 36.56 110 GLU A C 1
ATOM 844 O O . GLU A 1 110 ? 37.598 68.212 22.154 1.00 30.72 110 GLU A O 1
ATOM 850 N N . GLU A 1 111 ? 36.468 69.917 23.137 1.00 33.42 111 GLU A N 1
ATOM 851 C CA . GLU A 1 111 ? 37.532 70.312 24.041 1.00 35.17 111 GLU A CA 1
ATOM 852 C C . GLU A 1 111 ? 37.649 69.284 25.157 1.00 36.95 111 GLU A C 1
ATOM 853 O O . GLU A 1 111 ? 38.758 68.891 25.517 1.00 35.34 111 GLU A O 1
ATOM 859 N N . GLY A 1 112 ? 36.493 68.859 25.696 1.00 35.87 112 GLY A N 1
ATOM 860 C CA . GLY A 1 112 ? 36.446 67.732 26.614 1.00 31.39 112 GLY A CA 1
ATOM 861 C C . GLY A 1 112 ? 37.039 66.463 25.996 1.00 27.51 112 GLY A C 1
ATOM 862 O O . GLY A 1 112 ? 37.894 65.829 26.584 1.00 28.61 112 GLY A O 1
ATOM 863 N N . ALA A 1 113 ? 36.616 66.089 24.794 1.00 27.26 113 ALA A N 1
ATOM 864 C CA . ALA A 1 113 ? 37.199 64.919 24.153 1.00 30.32 113 ALA A CA 1
ATOM 865 C C . ALA A 1 113 ? 38.717 65.067 24.034 1.00 31.82 113 ALA A C 1
ATOM 866 O O . ALA A 1 113 ? 39.445 64.083 24.120 1.00 34.82 113 ALA A O 1
ATOM 868 N N . GLU A 1 114 ? 39.207 66.300 23.895 1.00 34.02 114 GLU A N 1
ATOM 869 C CA . GLU A 1 114 ? 40.639 66.506 23.768 1.00 36.29 114 GLU A CA 1
ATOM 870 C C . GLU A 1 114 ? 41.327 66.281 25.115 1.00 31.62 114 GLU A C 1
ATOM 871 O O . GLU A 1 114 ? 42.315 65.546 25.167 1.00 29.69 114 GLU A O 1
ATOM 877 N N . TYR A 1 115 ? 40.802 66.867 26.201 1.00 28.58 115 TYR A N 1
ATOM 878 C CA . TYR A 1 115 ? 41.386 66.659 27.514 1.00 29.28 115 TYR A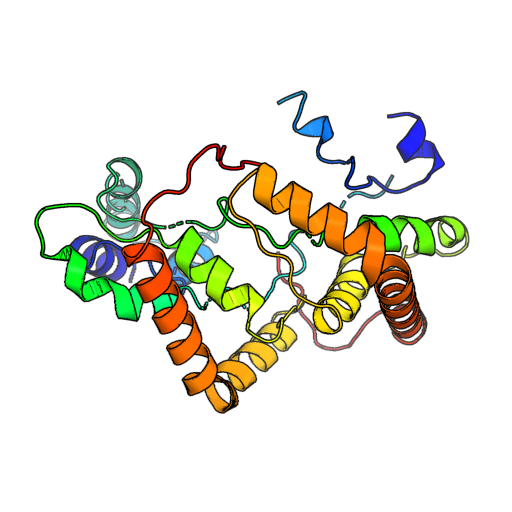 CA 1
ATOM 879 C C . TYR A 1 115 ? 41.450 65.171 27.855 1.00 28.52 115 TYR A C 1
ATOM 880 O O . TYR A 1 115 ? 42.364 64.723 28.539 1.00 30.16 115 TYR A O 1
ATOM 889 N N . GLN A 1 116 ? 40.491 64.389 27.359 1.00 25.81 116 GLN A N 1
ATOM 890 C CA . GLN A 1 116 ? 40.385 62.994 27.731 1.00 25.82 116 GLN A CA 1
ATOM 891 C C . GLN A 1 116 ? 41.386 62.164 26.928 1.00 27.81 116 GLN A C 1
ATOM 892 O O . GLN A 1 116 ? 41.949 61.202 27.451 1.00 27.71 116 GLN A O 1
ATOM 898 N N . ARG A 1 117 ? 41.637 62.532 25.664 1.00 30.22 117 ARG A N 1
ATOM 899 C CA . ARG A 1 117 ? 42.752 61.933 24.937 1.00 31.01 117 ARG A CA 1
ATOM 900 C C . ARG A 1 117 ? 44.084 62.336 25.567 1.00 28.35 117 ARG A C 1
ATOM 901 O O . ARG A 1 117 ? 44.987 61.521 25.657 1.00 27.23 117 ARG A O 1
ATOM 909 N N . GLN A 1 118 ? 44.212 63.588 26.006 1.00 30.54 118 GLN A N 1
ATOM 910 C CA . GLN A 1 118 ? 45.429 64.013 26.680 1.00 34.18 118 GLN A CA 1
ATOM 911 C C . GLN A 1 118 ? 45.662 63.159 27.915 1.00 32.26 118 GLN A C 1
ATOM 912 O O . GLN A 1 118 ? 46.755 62.656 28.117 1.00 34.43 118 GLN A O 1
ATOM 918 N N . ARG A 1 119 ? 44.626 62.959 28.727 1.00 31.03 119 ARG A N 1
ATOM 919 C CA . ARG A 1 119 ? 44.799 62.171 29.934 1.00 28.35 119 ARG A CA 1
ATOM 920 C C . ARG A 1 119 ? 45.236 60.767 29.536 1.00 28.17 119 ARG A C 1
ATOM 921 O O . ARG A 1 119 ? 46.120 60.212 30.167 1.00 30.98 119 ARG A O 1
ATOM 929 N N . ALA A 1 120 ? 44.638 60.204 28.481 1.00 26.72 120 ALA A N 1
ATOM 930 C CA . ALA A 1 120 ? 44.933 58.834 28.123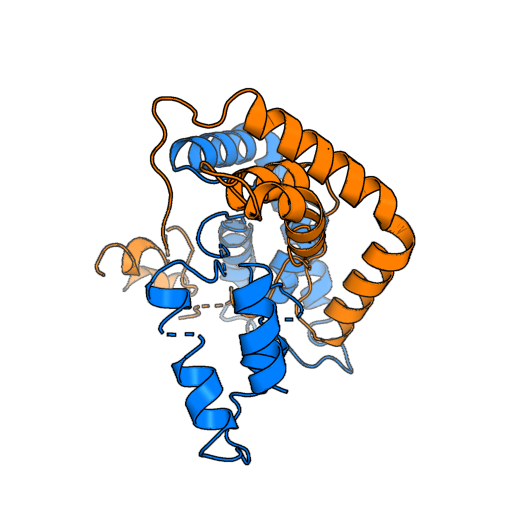 1.00 28.81 120 ALA A CA 1
ATOM 931 C C . ALA A 1 120 ? 46.379 58.715 27.646 1.00 33.17 120 ALA A C 1
ATOM 932 O O . ALA A 1 120 ? 47.061 57.737 27.980 1.00 33.79 120 ALA A O 1
ATOM 934 N N . SER A 1 121 ? 46.829 59.702 26.858 1.00 35.59 121 SER A N 1
ATOM 935 C CA . SER A 1 121 ? 48.182 59.694 26.304 1.00 40.94 121 SER A CA 1
ATOM 936 C C . SER A 1 121 ? 49.215 59.728 27.426 1.00 37.62 121 SER A C 1
ATOM 937 O O . SER A 1 121 ? 50.091 58.884 27.485 1.00 39.42 121 SER A O 1
ATOM 940 N N . GLU A 1 122 ? 49.053 60.667 28.350 1.00 38.57 122 GLU A N 1
ATOM 941 C CA . GLU A 1 122 ? 50.100 61.019 29.283 1.00 44.90 122 GLU A CA 1
ATOM 942 C C . GLU A 1 122 ? 50.076 60.137 30.534 1.00 42.98 122 GLU A C 1
ATOM 943 O O . GLU A 1 122 ? 51.051 60.136 31.271 1.00 46.99 122 GLU A O 1
ATOM 949 N N . GLU A 1 123 ? 49.006 59.375 30.797 1.00 36.64 123 GLU A N 1
ATOM 950 C CA . GLU A 1 123 ? 48.915 58.675 32.071 1.00 32.47 123 GLU A CA 1
ATOM 951 C C . GLU A 1 123 ? 48.498 57.212 31.918 1.00 28.97 123 GLU A C 1
ATOM 952 O O . GLU A 1 123 ? 48.853 56.367 32.744 1.00 27.66 123 GLU A O 1
ATOM 958 N N . LEU A 1 124 ? 47.675 56.887 30.915 1.00 25.98 124 LEU A N 1
ATOM 959 C CA . LEU A 1 124 ? 46.981 55.608 30.939 1.00 22.65 124 LEU A CA 1
ATOM 960 C C . LEU A 1 124 ? 47.520 54.698 29.838 1.00 21.67 124 LEU A C 1
ATOM 961 O O . LEU A 1 124 ? 47.078 53.550 29.738 1.00 18.27 124 LEU A O 1
ATOM 966 N N . GLU A 1 125 ? 48.523 55.190 29.092 1.00 23.02 125 GLU A N 1
ATOM 967 C CA . GLU A 1 125 ? 49.002 54.536 27.889 1.00 24.74 125 GLU A CA 1
ATOM 968 C C . GLU A 1 125 ? 49.365 53.095 28.197 1.00 21.04 125 GLU A C 1
ATOM 969 O O . GLU A 1 125 ? 48.921 52.214 27.486 1.00 24.15 125 GLU A O 1
ATOM 975 N N . PHE A 1 126 ? 50.226 52.856 29.182 1.00 19.69 126 PHE A N 1
ATOM 976 C CA . PHE A 1 126 ? 50.604 51.492 29.550 1.00 19.82 126 PHE A CA 1
ATOM 977 C C . PHE A 1 126 ? 49.400 50.694 30.098 1.00 17.68 126 PHE A C 1
ATOM 978 O O . PHE A 1 126 ? 49.179 49.523 29.756 1.00 15.43 126 PHE A O 1
ATOM 986 N N . LEU A 1 127 ? 48.614 51.315 30.976 1.00 15.90 127 LEU A N 1
ATOM 987 C CA . LEU A 1 127 ? 47.434 50.647 31.514 1.00 16.90 127 LEU A CA 1
ATOM 988 C C . LEU A 1 127 ? 46.502 50.142 30.403 1.00 14.54 127 LEU A C 1
ATOM 989 O O . LEU A 1 127 ? 46.081 48.985 30.402 1.00 12.79 127 LEU A O 1
ATOM 994 N N . ILE A 1 128 ? 46.291 50.959 29.371 1.00 13.93 128 ILE A N 1
ATOM 995 C CA . ILE A 1 128 ? 45.471 50.570 28.234 1.00 13.66 128 ILE A CA 1
ATOM 996 C C . ILE A 1 128 ? 46.070 49.378 27.510 1.00 13.92 128 ILE A C 1
ATOM 997 O O . ILE A 1 128 ? 45.344 48.424 27.223 1.00 14.31 128 ILE A O 1
ATOM 1002 N N . GLN A 1 129 ? 47.365 49.474 27.177 1.00 16.34 129 GLN A N 1
ATOM 1003 C CA . GLN A 1 129 ? 48.111 48.402 26.527 1.00 17.84 129 GLN A CA 1
ATOM 1004 C C . GLN A 1 129 ? 47.934 47.111 27.303 1.00 15.76 129 GLN A C 1
ATOM 1005 O O . GLN A 1 129 ? 47.775 46.075 26.686 1.00 16.89 129 GLN A O 1
ATOM 1011 N N . GLN A 1 130 ? 48.021 47.163 28.628 1.00 15.32 130 GLN A N 1
ATOM 1012 C CA . GLN A 1 130 ? 47.963 45.952 29.437 1.00 17.25 130 GLN A CA 1
ATOM 1013 C C . GLN A 1 130 ? 46.556 45.375 29.471 1.00 14.92 130 GLN A C 1
ATOM 1014 O O . GLN A 1 130 ? 46.379 44.161 29.412 1.00 13.57 130 GLN A O 1
ATOM 1020 N N . GLN A 1 131 ? 45.538 46.236 29.543 1.00 14.79 131 GLN A N 1
ATOM 1021 C CA . GLN A 1 131 ? 44.173 45.704 29.500 1.00 15.23 131 GLN A CA 1
ATOM 1022 C C . GLN A 1 131 ? 43.841 45.134 28.114 1.00 13.78 131 GLN A C 1
ATOM 1023 O O . GLN A 1 131 ? 43.195 44.094 27.995 1.00 11.72 131 GLN A O 1
ATOM 1029 N N . VAL A 1 132 ? 44.349 45.749 27.047 1.00 14.71 132 VAL A N 1
ATOM 1030 C CA . VAL A 1 132 ? 44.027 45.206 25.734 1.00 15.45 132 VAL A CA 1
ATOM 1031 C C . VAL A 1 132 ? 44.713 43.852 25.555 1.00 16.16 132 VAL A C 1
ATOM 1032 O O . VAL A 1 132 ? 44.068 42.910 25.094 1.00 16.34 132 VAL A O 1
ATOM 1036 N N . LYS A 1 133 ? 45.964 43.731 26.029 1.00 16.97 133 LYS A N 1
ATOM 1037 C CA . LYS A 1 133 ? 46.703 42.479 26.031 1.00 18.16 133 LYS A CA 1
ATOM 1038 C C . LYS A 1 133 ? 45.960 41.423 26.844 1.00 16.35 133 LYS A C 1
ATOM 1039 O O . LYS A 1 133 ? 45.774 40.297 26.384 1.00 17.83 133 LYS A O 1
ATOM 1045 N N . ASP A 1 134 ? 45.471 41.764 28.025 1.00 15.22 134 ASP A N 1
ATOM 1046 C CA . ASP A 1 134 ? 44.721 40.764 28.777 1.00 15.91 134 ASP A CA 1
ATOM 1047 C C . ASP A 1 134 ? 43.447 40.374 28.031 1.00 15.87 134 ASP A C 1
ATOM 1048 O O . ASP A 1 134 ? 43.067 39.192 28.046 1.00 15.20 134 ASP A O 1
ATOM 1053 N N . GLY A 1 135 ? 42.782 41.361 27.401 1.00 14.75 135 GLY A N 1
ATOM 1054 C CA . GLY A 1 135 ? 41.603 41.055 26.610 1.00 15.04 135 GLY A CA 1
ATOM 1055 C C . GLY A 1 135 ? 41.927 40.110 25.444 1.00 15.49 135 GLY A C 1
ATOM 1056 O O . GLY A 1 135 ? 41.237 39.088 25.266 1.00 13.56 135 GLY A O 1
ATOM 1057 N N . LEU A 1 136 ? 42.999 40.458 24.690 1.00 15.38 136 LEU A N 1
ATOM 1058 C CA . LEU A 1 136 ? 43.452 39.671 23.545 1.00 15.91 136 LEU A CA 1
ATOM 1059 C C . LEU A 1 136 ? 43.776 38.273 24.024 1.00 16.29 136 LEU A C 1
ATOM 1060 O O . LEU A 1 136 ? 43.453 37.313 23.334 1.00 16.69 136 LEU A O 1
ATOM 1065 N N . GLY A 1 137 ? 44.361 38.179 25.224 1.00 17.42 137 GLY A N 1
ATOM 1066 C CA . GLY A 1 137 ? 44.749 36.887 25.770 1.00 19.97 137 GLY A CA 1
ATOM 1067 C C . GLY A 1 137 ? 43.548 35.983 26.039 1.00 22.60 137 GLY A C 1
ATOM 1068 O O . GLY A 1 137 ? 43.550 34.819 25.629 1.00 23.83 137 GLY A O 1
ATOM 1069 N N . ARG A 1 138 ? 42.548 36.535 26.746 1.00 24.52 138 ARG A N 1
ATOM 1070 C CA . ARG A 1 138 ? 41.276 35.878 27.034 1.00 27.65 138 ARG A CA 1
ATOM 1071 C C . ARG A 1 138 ? 40.511 35.485 25.757 1.00 27.10 138 ARG A C 1
ATOM 1072 O O . ARG A 1 138 ? 39.825 34.465 25.746 1.00 24.35 138 ARG A O 1
ATOM 1080 N N . TYR A 1 139 ? 40.577 36.320 24.699 1.00 24.88 139 TYR A N 1
ATOM 1081 C CA . TYR A 1 139 ? 40.045 35.943 23.401 1.00 27.79 139 TYR A CA 1
ATOM 1082 C C . TYR A 1 139 ? 40.738 34.682 22.860 1.00 27.26 139 TYR A C 1
ATOM 1083 O O . TYR A 1 139 ? 40.070 33.734 22.457 1.00 24.49 139 TYR A O 1
ATOM 1092 N N . PHE A 1 140 ? 42.076 34.647 22.800 1.00 28.58 140 PHE A N 1
ATOM 1093 C CA . PHE A 1 140 ? 42.727 33.503 22.166 1.00 27.78 140 PHE A CA 1
ATOM 1094 C C . PHE A 1 140 ? 42.475 32.256 22.989 1.00 29.21 140 PHE A C 1
ATOM 1095 O O . PHE A 1 140 ? 42.399 31.162 22.447 1.00 35.78 140 PHE A O 1
ATOM 1103 N N . ASP A 1 141 ? 42.332 32.446 24.298 1.00 29.88 141 ASP A N 1
ATOM 1104 C CA . ASP A 1 141 ? 41.977 31.359 25.176 1.00 31.21 141 ASP A CA 1
ATOM 1105 C C . ASP A 1 141 ? 40.575 30.864 24.852 1.00 35.86 141 ASP A C 1
ATOM 1106 O O . ASP A 1 141 ? 40.375 29.659 24.767 1.00 40.75 141 ASP A O 1
ATOM 1111 N N . ARG A 1 142 ? 39.596 31.771 24.689 1.00 39.01 142 ARG A N 1
ATOM 1112 C CA . ARG A 1 142 ? 38.213 31.331 24.530 1.00 37.98 142 ARG A CA 1
ATOM 1113 C C . ARG A 1 142 ? 37.521 32.180 23.462 1.00 34.78 142 ARG A C 1
ATOM 1114 O O . ARG A 1 142 ? 36.707 33.032 23.779 1.00 31.60 142 ARG A O 1
ATOM 1122 N N . PRO A 1 143 ? 37.797 31.955 22.155 1.00 36.11 143 PRO A N 1
ATOM 1123 C CA . PRO A 1 143 ? 37.290 32.832 21.095 1.00 37.34 143 PRO A CA 1
ATOM 1124 C C . PRO A 1 143 ? 35.772 32.917 20.959 1.00 36.36 143 PRO A C 1
ATOM 1125 O O . PRO A 1 143 ? 35.275 33.907 20.428 1.00 37.24 143 PRO A O 1
ATOM 1129 N N . GLN A 1 144 ? 35.076 31.867 21.411 1.00 38.86 144 GLN A N 1
ATOM 1130 C CA . GLN A 1 144 ? 33.628 31.748 21.342 1.00 46.06 144 GLN A CA 1
ATOM 1131 C C . GLN A 1 144 ? 33.098 31.259 22.681 1.00 42.34 144 GLN A C 1
ATOM 1132 O O . GLN A 1 144 ? 33.346 30.106 23.045 1.00 39.57 144 GLN A O 1
ATOM 1138 N N . ILE A 1 145 ? 32.385 32.151 23.392 1.00 48.02 145 ILE A N 1
ATOM 1139 C CA . ILE A 1 145 ? 31.673 31.808 24.623 1.00 49.16 145 ILE A CA 1
ATOM 1140 C C . ILE A 1 145 ? 30.338 31.186 24.226 1.00 43.14 145 ILE A C 1
ATOM 1141 O O . ILE A 1 145 ? 29.657 31.726 23.369 1.00 42.90 145 ILE A O 1
ATOM 1146 N N . ALA A 1 146 ? 29.957 30.073 24.856 1.00 48.68 146 ALA A N 1
ATOM 1147 C CA . ALA A 1 146 ? 28.742 29.369 24.472 1.00 54.53 146 ALA A CA 1
ATOM 1148 C C . ALA A 1 146 ? 27.522 30.059 25.081 1.00 59.28 146 ALA A C 1
ATOM 1149 O O . ALA A 1 146 ? 27.590 30.517 26.222 1.00 60.78 146 ALA A O 1
ATOM 1151 N N . ASP A 1 147 ? 26.422 30.108 24.306 1.00 62.26 147 ASP A N 1
ATOM 1152 C CA . ASP A 1 147 ? 25.104 30.556 24.755 1.00 65.21 147 ASP A CA 1
ATOM 1153 C C . ASP A 1 147 ? 24.926 32.072 24.839 1.00 59.65 147 ASP A C 1
ATOM 1154 O O . ASP A 1 147 ? 24.201 32.589 25.693 1.00 59.86 147 ASP A O 1
ATOM 1159 N N . ARG A 1 148 ? 25.736 32.818 24.176 1.00 48.51 148 ARG A N 1
ATOM 1160 C CA . ARG A 1 148 ? 25.541 34.191 23.762 1.00 48.26 148 ARG A CA 1
ATOM 1161 C C . ARG A 1 148 ? 24.945 34.550 22.398 1.00 50.23 148 ARG A C 1
ATOM 1162 O O . ARG A 1 148 ? 25.433 34.102 21.366 1.00 60.93 148 ARG A O 1
ATOM 1170 N N . LYS A 1 149 ? 23.863 35.332 22.399 1.00 47.03 149 LYS A N 1
ATOM 1171 C CA . LYS A 1 149 ? 23.385 36.052 21.235 1.00 45.79 149 LYS A CA 1
ATOM 1172 C C . LYS A 1 149 ? 24.045 37.419 21.227 1.00 39.65 149 LYS A C 1
ATOM 1173 O O . LYS A 1 149 ? 23.928 38.164 22.186 1.00 34.22 149 LYS A O 1
ATOM 1179 N N . PRO A 1 150 ? 24.729 37.821 20.145 1.00 41.77 150 PRO A N 1
ATOM 1180 C CA . PRO A 1 150 ? 25.271 39.177 20.061 1.00 43.45 150 PRO A CA 1
ATOM 1181 C C . PRO A 1 150 ? 24.251 40.308 19.968 1.00 43.02 150 PRO A C 1
ATOM 1182 O O . PRO A 1 150 ? 23.173 40.122 19.438 1.00 45.76 150 PRO A O 1
ATOM 1186 N N . LEU A 1 151 ? 24.654 41.476 20.446 1.00 51.13 151 LEU A N 1
ATOM 1187 C CA . LEU A 1 151 ? 23.826 42.689 20.292 1.00 53.89 151 LEU A CA 1
ATOM 1188 C C . LEU A 1 151 ? 24.119 43.284 18.907 1.00 59.47 151 LEU A C 1
ATOM 1189 O O . LEU A 1 151 ? 25.125 42.882 18.297 1.00 56.78 151 LEU A O 1
ATOM 1194 N N . GLU A 1 152 ? 23.271 44.200 18.434 1.00 67.83 152 GLU A N 1
ATOM 1195 C CA . GLU A 1 152 ? 23.456 44.833 17.102 1.0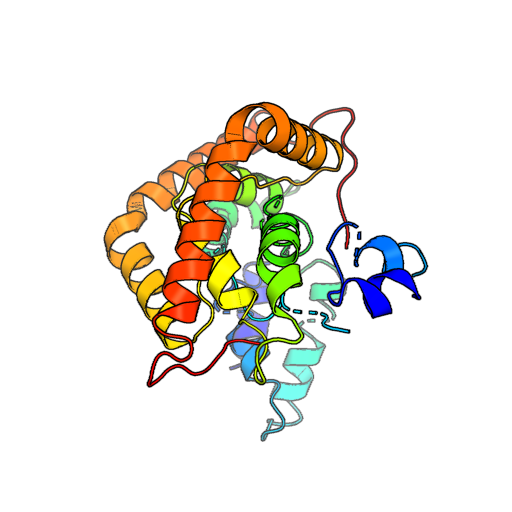0 72.29 152 GLU A CA 1
ATOM 1196 C C . GLU A 1 152 ? 22.912 46.262 17.139 1.00 80.21 152 GLU A C 1
ATOM 1197 O O . GLU A 1 152 ? 23.394 47.060 16.320 1.00 75.40 152 GLU A O 1
ATOM 1203 N N . PHE B 1 7 ? 42.676 54.318 1.417 1.00 72.92 7 PHE B N 1
ATOM 1204 C CA . PHE B 1 7 ? 42.090 53.029 1.067 1.00 72.09 7 PHE B CA 1
ATOM 1205 C C . PHE B 1 7 ? 43.157 51.942 0.973 1.00 72.53 7 PHE B C 1
ATOM 1206 O O . PHE B 1 7 ? 42.906 50.784 1.288 1.00 71.98 7 PHE B O 1
ATOM 1214 N N . THR B 1 8 ? 44.338 52.323 0.491 1.00 77.45 8 THR B N 1
ATOM 1215 C CA . THR B 1 8 ? 45.415 51.382 0.243 1.00 82.00 8 THR B CA 1
ATOM 1216 C C . THR B 1 8 ? 46.003 50.872 1.570 1.00 83.10 8 THR B C 1
ATOM 1217 O O . THR B 1 8 ? 46.434 49.713 1.666 1.00 64.94 8 THR B O 1
ATOM 1221 N N . LYS B 1 9 ? 45.965 51.734 2.606 1.00 87.44 9 LYS B N 1
ATOM 1222 C CA . LYS B 1 9 ? 46.696 51.524 3.851 1.00 87.45 9 LYS B CA 1
ATOM 1223 C C . LYS B 1 9 ? 45.978 50.447 4.668 1.00 84.12 9 LYS B C 1
ATOM 1224 O O . LYS B 1 9 ? 46.580 49.436 5.032 1.00 81.99 9 LYS B O 1
ATOM 1230 N N . ALA B 1 10 ? 44.680 50.664 4.913 1.00 84.05 10 ALA B N 1
ATOM 1231 C CA . ALA B 1 10 ? 43.822 49.692 5.578 1.00 92.90 10 ALA B CA 1
ATOM 1232 C C . ALA B 1 10 ? 43.817 48.353 4.838 1.00 96.10 10 ALA B C 1
ATOM 1233 O O . ALA B 1 10 ? 43.698 47.317 5.488 1.00 92.47 10 ALA B O 1
ATOM 1235 N N . LEU B 1 11 ? 44.008 48.413 3.516 1.00 99.03 11 LEU B N 1
ATOM 1236 C CA . LEU B 1 11 ? 44.096 47.175 2.700 1.00 96.21 11 LEU B CA 1
ATOM 1237 C C . LEU B 1 11 ? 45.333 46.392 3.142 1.00 87.40 11 LEU B C 1
ATOM 1238 O O . LEU B 1 11 ? 45.268 45.149 3.165 1.00 68.91 11 LEU B O 1
ATOM 1243 N N . GLN B 1 12 ? 46.410 47.102 3.487 1.00 79.99 12 GLN B N 1
ATOM 1244 C CA . GLN B 1 12 ? 47.629 46.435 3.912 1.00 70.98 12 GLN B CA 1
ATOM 1245 C C . GLN B 1 12 ? 47.659 46.227 5.430 1.00 57.29 12 GLN B C 1
ATOM 1246 O O . GLN B 1 12 ? 48.054 45.132 5.821 1.00 55.42 12 GLN B O 1
ATOM 1252 N N . ASP B 1 13 ? 47.264 47.211 6.275 1.00 53.70 13 ASP B N 1
ATOM 1253 C CA . ASP B 1 13 ? 47.336 47.029 7.739 1.00 50.25 13 ASP B CA 1
ATOM 1254 C C . ASP B 1 13 ? 46.146 46.234 8.278 1.00 45.35 13 ASP B C 1
ATOM 1255 O O . ASP B 1 13 ? 46.079 45.941 9.483 1.00 44.89 13 ASP B O 1
ATOM 1260 N N . GLY B 1 14 ? 45.164 46.005 7.403 1.00 38.62 14 GLY B N 1
ATOM 1261 C CA . GLY B 1 14 ? 44.201 44.939 7.610 1.00 33.28 14 GLY B CA 1
ATOM 1262 C C . GLY B 1 14 ? 43.000 45.217 8.512 1.00 26.71 14 GLY B C 1
ATOM 1263 O O . GLY B 1 14 ? 42.255 44.275 8.758 1.00 20.83 14 GLY B O 1
ATOM 1264 N N . TYR B 1 15 ? 42.891 46.460 9.057 1.00 28.28 15 TYR B N 1
ATOM 1265 C CA . TYR B 1 15 ? 41.740 46.844 9.894 1.00 33.04 15 TYR B CA 1
ATOM 1266 C C . TYR B 1 15 ? 41.389 48.321 9.711 1.00 33.85 15 TYR B C 1
ATOM 1267 O O . TYR B 1 15 ? 42.275 49.146 9.511 1.00 39.67 15 TYR B O 1
ATOM 1276 N N . LEU B 1 16 ? 40.101 48.665 9.738 1.00 37.11 16 LEU B N 1
ATOM 1277 C CA . LEU B 1 16 ? 39.720 50.063 9.536 1.00 46.86 16 LEU B CA 1
ATOM 1278 C C . LEU B 1 16 ? 39.715 50.801 10.873 1.00 57.19 16 LEU B C 1
ATOM 1279 O O . LEU B 1 16 ? 38.741 50.664 11.630 1.00 47.47 16 LEU B O 1
ATOM 1284 N N . THR B 1 17 ? 40.784 51.608 11.105 1.00 67.58 17 THR B N 1
ATOM 1285 C CA . THR B 1 17 ? 41.151 52.074 12.441 1.00 77.81 17 THR B CA 1
ATOM 1286 C C . THR B 1 17 ? 40.453 53.400 12.731 1.00 85.01 17 THR B C 1
ATOM 1287 O O . THR B 1 17 ? 40.269 54.183 11.802 1.00 84.74 17 THR B O 1
ATOM 1291 N N . PRO B 1 18 ? 40.079 53.663 14.016 1.00 79.01 18 PRO B N 1
ATOM 1292 C CA . PRO B 1 18 ? 39.369 54.879 14.447 1.00 77.97 18 PRO B CA 1
ATOM 1293 C C . PRO B 1 18 ? 39.772 56.283 13.985 1.00 82.68 18 PRO B C 1
ATOM 1294 O O . PRO B 1 18 ? 38.907 57.155 13.879 1.00 85.36 18 PRO B O 1
ATOM 1298 N N . ALA B 1 19 ? 41.075 56.514 13.758 1.00 94.84 19 ALA B N 1
ATOM 1299 C CA . ALA B 1 19 ? 41.565 57.758 13.168 1.00 100.26 19 ALA B CA 1
ATOM 1300 C C . ALA B 1 19 ? 41.364 57.735 11.650 1.00 104.89 19 ALA B C 1
ATOM 1301 O O . ALA B 1 19 ? 41.185 58.789 11.039 1.00 90.47 19 ALA B O 1
ATOM 1311 N N . GLU B 1 21 ? 38.837 55.840 10.364 1.00 115.43 21 GLU B N 1
ATOM 1312 C CA . GLU B 1 21 ? 37.465 55.277 10.247 1.00 102.09 21 GLU B CA 1
ATOM 1313 C C . GLU B 1 21 ? 36.545 56.498 10.329 1.00 107.92 21 GLU B C 1
ATOM 1314 O O . GLU B 1 21 ? 35.646 56.614 9.471 1.00 114.79 21 GLU B O 1
ATOM 1320 N N . ALA B 1 22 ? 36.773 57.384 11.307 1.00 109.12 22 ALA B N 1
ATOM 1321 C CA . ALA B 1 22 ? 36.057 58.649 11.401 1.00 112.93 22 ALA B CA 1
ATOM 1322 C C . ALA B 1 22 ? 36.344 59.697 10.320 1.00 118.09 22 ALA B C 1
ATOM 1323 O O . ALA B 1 22 ? 35.563 60.631 10.151 1.00 115.81 22 ALA B O 1
ATOM 1325 N N . GLU B 1 23 ? 37.474 59.545 9.608 1.00 126.82 23 GLU B N 1
ATOM 1326 C CA . GLU B 1 23 ? 37.714 60.203 8.327 1.00 118.85 23 GLU B CA 1
ATOM 1327 C C . GLU B 1 23 ? 36.838 59.915 7.099 1.00 119.50 23 GLU B C 1
ATOM 1328 O O . GLU B 1 23 ? 36.831 60.714 6.164 1.00 116.59 23 GLU B O 1
ATOM 1334 N N . VAL B 1 24 ? 36.101 58.784 7.105 1.00 114.25 24 VAL B N 1
ATOM 1335 C CA . VAL B 1 24 ? 34.974 58.559 6.204 1.00 99.94 24 VAL B CA 1
ATOM 1336 C C . VAL B 1 24 ? 33.738 59.234 6.808 1.00 101.96 24 VAL B C 1
ATOM 1337 O O . VAL B 1 24 ? 32.638 59.128 6.271 1.00 107.71 24 VAL B O 1
ATOM 1341 N N . GLY B 1 25 ? 33.939 59.951 7.926 1.00 107.78 25 GLY B N 1
ATOM 1342 C CA . GLY B 1 25 ? 32.985 60.934 8.422 1.00 113.54 25 GLY B CA 1
ATOM 1343 C C . GLY B 1 25 ? 33.394 62.383 8.128 1.00 112.90 25 GLY B C 1
ATOM 1344 O O . GLY B 1 25 ? 32.718 63.307 8.586 1.00 105.45 25 GLY B O 1
ATOM 1345 N N . ARG B 1 26 ? 34.497 62.575 7.378 1.00 116.37 26 ARG B N 1
ATOM 1346 C CA . ARG B 1 26 ? 34.956 63.895 6.957 1.00 114.15 26 ARG B CA 1
ATOM 1347 C C . ARG B 1 26 ? 34.385 64.082 5.548 1.00 116.79 26 ARG B C 1
ATOM 1348 O O . ARG B 1 26 ? 34.074 65.211 5.167 1.00 116.47 26 ARG B O 1
ATOM 1356 N N . LEU B 1 27 ? 34.271 62.990 4.770 1.00 114.19 27 LEU B N 1
ATOM 1357 C CA . LEU B 1 27 ? 33.777 63.166 3.409 1.00 111.13 27 LEU B CA 1
ATOM 1358 C C . LEU B 1 27 ? 32.257 63.361 3.416 1.00 118.57 27 LEU B C 1
ATOM 1359 O O . LEU B 1 27 ? 31.713 63.882 2.444 1.00 128.02 27 LEU B O 1
ATOM 1364 N N . CYS B 1 28 ? 31.582 62.953 4.505 1.00 120.51 28 CYS B N 1
ATOM 1365 C CA . CYS B 1 28 ? 30.137 63.086 4.653 1.00 112.45 28 CYS B CA 1
ATOM 1366 C C . CYS B 1 28 ? 29.855 64.561 4.985 1.00 119.47 28 CYS B C 1
ATOM 1367 O O . CYS B 1 28 ? 29.475 64.875 6.113 1.00 116.25 28 CYS B O 1
ATOM 1370 N N . VAL B 1 54 ? 39.326 43.686 4.580 1.00 71.70 54 VAL B N 1
ATOM 1371 C CA . VAL B 1 54 ? 39.941 44.839 5.277 1.00 63.52 54 VAL B CA 1
ATOM 1372 C C . VAL B 1 54 ? 38.870 44.911 6.355 1.00 64.63 54 VAL B C 1
ATOM 1373 O O . VAL B 1 54 ? 37.708 45.163 6.012 1.00 80.81 54 VAL B O 1
ATOM 1377 N N . VAL B 1 55 ? 39.181 44.882 7.595 1.00 56.11 55 VAL B N 1
ATOM 1378 C CA . VAL B 1 55 ? 38.116 44.688 8.610 1.00 48.25 55 VAL B CA 1
ATOM 1379 C C . VAL B 1 55 ? 37.627 46.029 9.152 1.00 47.21 55 VAL B C 1
ATOM 1380 O O . VAL B 1 55 ? 38.465 46.881 9.446 1.00 36.09 55 VAL B O 1
ATOM 1384 N N . ALA B 1 56 ? 36.306 46.183 9.256 1.00 53.22 56 ALA B N 1
ATOM 1385 C CA . ALA B 1 56 ? 35.662 47.359 9.834 1.00 56.26 56 ALA B CA 1
ATOM 1386 C C . ALA B 1 56 ? 35.421 47.193 11.343 1.00 61.58 56 ALA B C 1
ATOM 1387 O O . ALA B 1 56 ? 34.858 46.178 11.755 1.00 57.86 56 ALA B O 1
ATOM 1397 N N . PRO B 1 58 ? 33.881 47.211 15.027 1.00 69.30 58 PRO B N 1
ATOM 1398 C CA . PRO B 1 58 ? 32.524 46.868 15.505 1.00 69.06 58 PRO B CA 1
ATOM 1399 C C . PRO B 1 58 ? 32.127 47.776 16.687 1.00 66.71 58 PRO B C 1
ATOM 1400 O O . PRO B 1 58 ? 32.550 47.549 17.820 1.00 75.94 58 PRO B O 1
ATOM 1404 N N . HIS B 1 59 ? 31.319 48.804 16.448 1.00 66.69 59 HIS B N 1
ATOM 1405 C CA . HIS B 1 59 ? 30.888 49.691 17.564 1.00 65.22 59 HIS B CA 1
ATOM 1406 C C . HIS B 1 59 ? 29.473 49.324 17.973 1.00 63.77 59 HIS B C 1
ATOM 1407 O O . HIS B 1 59 ? 29.013 49.643 19.081 1.00 61.71 59 HIS B O 1
ATOM 1414 N N . LYS B 1 60 ? 28.796 48.660 17.061 1.00 67.73 60 LYS B N 1
ATOM 1415 C CA . LYS B 1 60 ? 27.414 48.253 17.282 1.00 65.43 60 LYS B CA 1
ATOM 1416 C C . LYS B 1 60 ? 27.341 47.111 18.305 1.00 54.98 60 LYS B C 1
ATOM 1417 O O . LYS B 1 60 ? 26.373 47.003 19.069 1.00 47.89 60 LYS B O 1
ATOM 1423 N N . LYS B 1 61 ? 28.386 46.271 18.302 1.00 44.29 61 LYS B N 1
ATOM 1424 C CA . LYS B 1 61 ? 28.354 44.981 18.955 1.00 39.27 61 LYS B CA 1
ATOM 1425 C C . LYS B 1 61 ? 28.684 45.117 20.447 1.00 34.13 61 LYS B C 1
ATOM 1426 O O . LYS B 1 61 ? 28.617 44.128 21.159 1.00 35.73 61 LYS B O 1
ATOM 1432 N N . PHE B 1 62 ? 29.033 46.308 20.945 1.00 26.25 62 PHE B N 1
ATOM 1433 C CA . PHE B 1 62 ? 29.329 46.456 22.362 1.00 26.21 62 PHE B CA 1
ATOM 1434 C C . PHE B 1 62 ? 28.660 47.724 22.875 1.00 26.12 62 PHE B C 1
ATOM 1435 O O . PHE B 1 62 ? 28.521 48.676 22.109 1.00 32.90 62 PHE B O 1
ATOM 1443 N N . ILE B 1 63 ? 28.184 47.696 24.130 1.00 21.65 63 ILE B N 1
ATOM 1444 C CA . ILE B 1 63 ? 27.648 48.899 24.748 1.00 20.90 63 ILE B CA 1
ATOM 1445 C C . ILE B 1 63 ? 27.874 48.890 26.256 1.00 16.09 63 ILE B C 1
ATOM 1446 O O . ILE B 1 63 ? 27.847 47.846 26.895 1.00 13.39 63 ILE B O 1
ATOM 1451 N N . ASN B 1 64 ? 28.020 50.090 26.796 1.00 13.65 64 ASN B N 1
ATOM 1452 C CA . ASN B 1 64 ? 28.017 50.330 28.223 1.00 13.63 64 ASN B CA 1
ATOM 1453 C C . ASN B 1 64 ? 26.574 50.351 28.761 1.00 14.42 64 ASN B C 1
ATOM 1454 O O . ASN B 1 64 ? 25.852 51.337 28.661 1.00 11.61 64 ASN B O 1
ATOM 1459 N N . VAL B 1 65 ? 26.170 49.252 29.421 1.00 16.15 65 VAL B N 1
ATOM 1460 C CA . VAL B 1 65 ? 24.815 49.135 29.954 1.00 15.90 65 VAL B CA 1
ATOM 1461 C C . VAL B 1 65 ? 24.555 50.184 31.034 1.00 15.56 65 VAL B C 1
ATOM 1462 O O . VAL B 1 65 ? 23.400 50.508 31.311 1.00 15.21 65 VAL B O 1
ATOM 1474 N N . GLU B 1 67 ? 24.878 53.195 30.669 1.00 16.24 67 GLU B N 1
ATOM 1475 C CA . GLU B 1 67 ? 24.345 54.391 30.012 1.00 17.00 67 GLU B CA 1
ATOM 1476 C C . GLU B 1 67 ? 22.822 54.465 30.145 1.00 17.60 67 GLU B C 1
ATOM 1477 O O . GLU B 1 67 ? 22.289 55.496 30.538 1.00 15.02 67 GLU B O 1
ATOM 1483 N N . GLU B 1 68 ? 22.178 53.324 29.889 1.00 19.13 68 GLU B N 1
ATOM 1484 C CA . GLU B 1 68 ? 20.759 53.070 30.049 1.00 21.35 68 GLU B CA 1
ATOM 1485 C C . GLU B 1 68 ? 20.299 53.351 31.480 1.00 21.76 68 GLU B C 1
ATOM 1486 O O . GLU B 1 68 ? 19.368 54.125 31.667 1.00 22.97 68 GLU B O 1
ATOM 1500 N N . VAL B 1 70 ? 21.774 55.141 33.871 1.00 18.27 70 VAL B N 1
ATOM 1501 C CA . VAL B 1 70 ? 21.950 56.532 34.233 1.00 18.97 70 VAL B CA 1
ATOM 1502 C C . VAL B 1 70 ? 20.866 57.419 33.577 1.00 20.68 70 VAL B C 1
ATOM 1503 O O . VAL B 1 70 ? 20.341 58.362 34.193 1.00 18.79 70 VAL B O 1
ATOM 1507 N N . LEU B 1 71 ? 20.533 57.162 32.304 1.00 20.65 71 LEU B N 1
ATOM 1508 C CA . LEU B 1 71 ? 19.580 58.014 31.591 1.00 20.58 71 LEU B CA 1
ATOM 1509 C C . LEU B 1 71 ? 18.200 57.893 32.239 1.00 20.17 71 LEU B C 1
ATOM 1510 O O . LEU B 1 71 ? 17.548 58.913 32.424 1.00 18.97 71 LEU B O 1
ATOM 1515 N N . THR B 1 72 ? 17.810 56.649 32.600 1.00 18.42 72 THR B N 1
ATOM 1516 C CA . THR B 1 72 ? 16.581 56.363 33.318 1.00 19.33 72 THR B CA 1
ATOM 1517 C C . THR B 1 72 ? 16.564 57.170 34.625 1.00 20.07 72 THR B C 1
ATOM 1518 O O . THR B 1 72 ? 15.569 57.800 34.933 1.00 21.70 72 THR B O 1
ATOM 1522 N N . GLU B 1 73 ? 17.668 57.206 35.390 1.00 19.39 73 GLU B N 1
ATOM 1523 C CA . GLU B 1 73 ? 17.679 57.931 36.659 1.00 18.28 73 GLU B CA 1
ATOM 1524 C C . GLU B 1 73 ? 17.691 59.436 36.402 1.00 17.18 73 GLU B C 1
ATOM 1525 O O . GLU B 1 73 ? 17.138 60.180 37.185 1.00 16.37 73 GLU B O 1
ATOM 1531 N N . VAL B 1 74 ? 18.286 59.883 35.294 1.00 18.50 74 VAL B N 1
ATOM 1532 C CA . VAL B 1 74 ? 18.300 61.299 34.949 1.00 19.52 74 VAL B CA 1
ATOM 1533 C C . VAL B 1 74 ? 16.885 61.752 34.589 1.00 19.54 74 VAL B C 1
ATOM 1534 O O . VAL B 1 74 ? 16.394 62.743 35.094 1.00 17.35 74 VAL B O 1
ATOM 1538 N N . VAL B 1 75 ? 16.213 61.019 33.715 1.00 19.97 75 VAL B N 1
ATOM 1539 C CA . VAL B 1 75 ? 14.841 61.359 33.429 1.00 22.50 75 VAL B CA 1
ATOM 1540 C C . VAL B 1 75 ? 14.005 61.320 34.729 1.00 25.76 75 VAL B C 1
ATOM 1541 O O . VAL B 1 75 ? 13.146 62.169 34.979 1.00 23.34 75 VAL B O 1
ATOM 1545 N N . SER B 1 76 ? 14.266 60.357 35.614 1.00 25.71 76 SER B N 1
ATOM 1546 C CA . SER B 1 76 ? 13.417 60.244 36.777 1.00 24.84 76 SER B CA 1
ATOM 1547 C C . SER B 1 76 ? 13.632 61.439 37.710 1.00 25.94 76 SER B C 1
ATOM 1548 O O . SER B 1 76 ? 12.692 61.878 38.362 1.00 30.74 76 SER B O 1
ATOM 1551 N N . GLN B 1 77 ? 14.834 62.023 37.712 1.00 25.25 77 GLN B N 1
ATOM 1552 C CA . GLN B 1 77 ? 15.151 63.141 38.581 1.00 24.41 77 GLN B CA 1
ATOM 1553 C C . GLN B 1 77 ? 14.774 64.493 37.976 1.00 29.35 77 GLN B C 1
ATOM 1554 O O . GLN B 1 77 ? 14.376 65.386 38.718 1.00 35.21 77 GLN B O 1
ATOM 1560 N N . VAL B 1 78 ? 14.881 64.682 36.654 1.00 32.32 78 VAL B N 1
ATOM 1561 C CA . VAL B 1 78 ? 14.634 66.002 36.079 1.00 34.06 78 VAL B CA 1
ATOM 1562 C C . VAL B 1 78 ? 13.177 66.168 35.643 1.00 34.79 78 VAL B C 1
ATOM 1563 O O . VAL B 1 78 ? 12.849 67.173 35.046 1.00 35.98 78 VAL B O 1
ATOM 1567 N N . SER B 1 79 ? 12.323 65.183 35.897 1.00 42.03 79 SER B N 1
ATOM 1568 C CA . SER B 1 79 ? 10.938 65.217 35.460 1.00 46.25 79 SER B CA 1
ATOM 1569 C C . SER B 1 79 ? 10.214 66.456 35.984 1.00 52.24 79 SER B C 1
ATOM 1570 O O . SER B 1 79 ? 9.527 67.123 35.218 1.00 54.08 79 SER B O 1
ATOM 1573 N N . LYS B 1 80 ? 10.418 66.771 37.269 1.00 54.87 80 LYS B N 1
ATOM 1574 C CA . LYS B 1 80 ? 9.706 67.832 37.979 1.00 59.40 80 LYS B CA 1
ATOM 1575 C C . LYS B 1 80 ? 9.722 69.186 37.255 1.00 61.79 80 LYS B C 1
ATOM 1576 O O . LYS B 1 80 ? 8.745 69.949 37.319 1.00 62.32 80 LYS B O 1
ATOM 1582 N N . TYR B 1 81 ? 10.817 69.452 36.537 1.00 65.01 81 TYR B N 1
ATOM 1583 C CA . TYR B 1 81 ? 11.098 70.748 35.940 1.00 65.77 81 TYR B CA 1
ATOM 1584 C C . TYR B 1 81 ? 10.344 70.918 34.614 1.00 70.28 81 TYR B C 1
ATOM 1585 O O . TYR B 1 81 ? 10.316 72.024 34.065 1.00 66.01 81 TYR B O 1
ATOM 1594 N N . GLN B 1 82 ? 9.698 69.835 34.135 1.00 74.54 82 GLN B N 1
ATOM 1595 C CA . GLN B 1 82 ? 9.018 69.784 32.840 1.00 77.26 82 GLN B CA 1
ATOM 1596 C C . GLN B 1 82 ? 7.670 70.527 32.908 1.00 78.29 82 GLN B C 1
ATOM 1597 O O . GLN B 1 82 ? 7.049 70.779 31.873 1.00 78.72 82 GLN B O 1
ATOM 1603 N N . LYS B 1 83 ? 7.219 70.891 34.123 1.00 74.53 83 LYS B N 1
ATOM 1604 C CA . LYS B 1 83 ? 5.969 71.610 34.324 1.00 69.06 83 LYS B CA 1
ATOM 1605 C C . LYS B 1 83 ? 6.229 73.085 34.629 1.00 56.88 83 LYS B C 1
ATOM 1606 O O . LYS B 1 83 ? 5.351 73.765 35.141 1.00 49.29 83 LYS B O 1
ATOM 1612 N N . THR B 1 84 ? 7.453 73.537 34.344 1.00 53.51 84 THR B N 1
ATOM 1613 C CA . THR B 1 84 ? 7.814 74.960 34.572 1.00 57.38 84 THR B CA 1
ATOM 1614 C C . THR B 1 84 ? 7.830 75.677 33.222 1.00 56.75 84 THR B C 1
ATOM 1615 O O . THR B 1 84 ? 7.803 74.975 32.192 1.00 47.15 84 THR B O 1
ATOM 1619 N N . THR B 1 85 ? 8.178 76.957 33.307 1.00 66.73 85 THR B N 1
ATOM 1620 C CA . THR B 1 85 ? 8.225 77.829 32.115 1.00 74.16 85 THR B CA 1
ATOM 1621 C C . THR B 1 85 ? 9.374 77.445 31.200 1.00 76.52 85 THR B C 1
ATOM 1622 O O . THR B 1 85 ? 9.097 76.951 30.099 1.00 83.76 85 THR B O 1
ATOM 1626 N N . GLU B 1 86 ? 10.614 77.647 31.646 1.00 81.45 86 GLU B N 1
ATOM 1627 C CA . GLU B 1 86 ? 11.693 77.419 30.659 1.00 76.71 86 GLU B CA 1
ATOM 1628 C C . GLU B 1 86 ? 12.794 76.505 31.210 1.00 68.38 86 GLU B C 1
ATOM 1629 O O . GLU B 1 86 ? 12.665 76.062 32.369 1.00 56.38 86 GLU B O 1
ATOM 1635 N N . LYS B 1 87 ? 13.779 76.210 30.355 1.00 56.64 87 LYS B N 1
ATOM 1636 C CA . LYS B 1 87 ? 15.168 75.768 30.642 1.00 50.51 87 LYS B CA 1
ATOM 1637 C C . LYS B 1 87 ? 15.492 74.354 31.124 1.00 48.04 87 LYS B C 1
ATOM 1638 O O . LYS B 1 87 ? 16.433 74.195 31.912 1.00 44.99 87 LYS B O 1
ATOM 1644 N N . GLN B 1 88 ? 14.765 73.377 30.597 1.00 42.83 88 GLN B N 1
ATOM 1645 C CA . GLN B 1 88 ? 15.034 71.972 30.973 1.00 40.96 88 GLN B CA 1
ATOM 1646 C C . GLN B 1 88 ? 16.512 71.568 31.036 1.00 38.57 88 GLN B C 1
ATOM 1647 O O . GLN B 1 88 ? 17.248 71.830 30.074 1.00 29.42 88 GLN B O 1
ATOM 1653 N N . PRO B 1 89 ? 16.967 70.940 32.138 1.00 35.02 89 PRO B N 1
ATOM 1654 C CA . PRO B 1 89 ? 18.363 70.532 32.292 1.00 33.98 89 PRO B CA 1
ATOM 1655 C C . PRO B 1 89 ? 18.914 69.593 31.214 1.00 32.12 89 PRO B C 1
ATOM 1656 O O . PRO B 1 89 ? 18.226 68.694 30.729 1.00 29.61 89 PRO B O 1
ATOM 1660 N N . ASP B 1 90 ? 20.150 69.856 30.794 1.00 31.03 90 ASP B N 1
ATOM 1661 C CA . ASP B 1 90 ? 20.768 69.119 29.708 1.00 32.41 90 ASP B CA 1
ATOM 1662 C C . ASP B 1 90 ? 21.097 67.699 30.184 1.00 28.78 90 ASP B C 1
ATOM 1663 O O . ASP B 1 90 ? 21.866 67.528 31.119 1.00 29.70 90 ASP B O 1
ATOM 1668 N N . ILE B 1 91 ? 20.496 66.683 29.557 1.00 25.46 91 ILE B N 1
ATOM 1669 C CA . ILE B 1 91 ? 20.644 65.296 29.983 1.00 26.59 91 ILE B CA 1
ATOM 1670 C C . ILE B 1 91 ? 22.061 64.770 29.689 1.00 29.99 91 ILE B C 1
ATOM 1671 O O . ILE B 1 91 ? 22.619 63.995 30.488 1.00 28.57 91 ILE B O 1
ATOM 1676 N N . ALA B 1 92 ? 22.638 65.160 28.533 1.00 28.94 92 ALA B N 1
ATOM 1677 C CA . ALA B 1 92 ? 23.955 64.675 28.166 1.00 30.03 92 ALA B CA 1
ATOM 1678 C C . ALA B 1 92 ? 24.951 65.104 29.236 1.00 29.37 92 ALA B C 1
ATOM 1679 O O . ALA B 1 92 ? 25.643 64.261 29.785 1.00 32.97 92 ALA B O 1
ATOM 1681 N N . ASP B 1 93 ? 24.971 66.396 29.566 1.00 27.88 93 ASP B N 1
ATOM 1682 C CA . ASP B 1 93 ? 25.827 66.924 30.621 1.00 27.39 93 ASP B CA 1
ATOM 1683 C C . ASP B 1 93 ? 25.679 66.124 31.928 1.00 24.50 93 ASP B C 1
ATOM 1684 O O . ASP B 1 93 ? 26.677 65.851 32.605 1.00 22.64 93 ASP B O 1
ATOM 1689 N N . ILE B 1 94 ? 24.444 65.770 32.312 1.00 21.42 94 ILE B N 1
ATOM 1690 C CA . ILE B 1 94 ? 24.222 65.121 33.608 1.00 20.48 94 ILE B CA 1
ATOM 1691 C C . ILE B 1 94 ? 24.647 63.654 33.525 1.00 18.39 94 ILE B C 1
ATOM 1692 O O . ILE B 1 94 ? 25.300 63.148 34.423 1.00 16.29 94 ILE B O 1
ATOM 1697 N N . ALA B 1 95 ? 24.296 62.983 32.424 1.00 17.74 95 ALA B N 1
ATOM 1698 C CA . ALA B 1 95 ? 24.650 61.585 32.259 1.00 18.44 95 ALA B CA 1
ATOM 1699 C C . ALA B 1 95 ? 26.173 61.400 32.161 1.00 17.52 95 ALA B C 1
ATOM 1700 O O . ALA B 1 95 ? 26.709 60.392 32.573 1.00 16.76 95 ALA B O 1
ATOM 1702 N N . ALA B 1 96 ? 26.884 62.341 31.561 1.00 17.82 96 ALA B N 1
ATOM 1703 C CA . ALA B 1 96 ? 28.285 62.118 31.275 1.00 17.86 96 ALA B CA 1
ATOM 1704 C C . ALA B 1 96 ? 29.036 62.323 32.581 1.00 16.31 96 ALA B C 1
ATOM 1705 O O . ALA B 1 96 ? 29.929 61.572 32.924 1.00 18.41 96 ALA B O 1
ATOM 1707 N N . TYR B 1 97 ? 28.662 63.343 33.324 1.00 16.75 97 TYR B N 1
ATOM 1708 C CA . TYR B 1 97 ? 29.265 63.557 34.621 1.00 17.35 97 TYR B CA 1
ATOM 1709 C C . TYR B 1 97 ? 29.168 62.251 35.420 1.00 17.47 97 TYR B C 1
ATOM 1710 O O . TYR B 1 97 ? 30.160 61.727 35.942 1.00 16.33 97 TYR B O 1
ATOM 1719 N N . ALA B 1 98 ? 27.948 61.714 35.489 1.00 16.33 98 ALA B N 1
ATOM 1720 C CA . ALA B 1 98 ? 27.685 60.574 36.338 1.00 17.07 98 ALA B CA 1
ATOM 1721 C C . ALA B 1 98 ? 28.390 59.319 35.804 1.00 16.74 98 ALA B C 1
ATOM 1722 O O . ALA B 1 98 ? 28.846 58.464 36.566 1.00 15.47 98 ALA B O 1
ATOM 1724 N N . LEU B 1 99 ? 28.467 59.185 34.483 1.00 15.91 99 LEU B N 1
ATOM 1725 C CA . LEU B 1 99 ? 29.011 57.965 33.908 1.00 15.90 99 LEU B CA 1
ATOM 1726 C C . LEU B 1 99 ? 30.513 57.836 34.199 1.00 15.38 99 LEU B C 1
ATOM 1727 O O . LEU B 1 99 ? 30.999 56.691 34.276 1.00 14.78 99 LEU B O 1
ATOM 1732 N N . ASN B 1 100 ? 31.187 58.996 34.331 1.00 13.60 100 ASN B N 1
ATOM 1733 C CA . ASN B 1 100 ? 32.605 59.093 34.665 1.00 14.24 100 ASN B CA 1
ATOM 1734 C C . ASN B 1 100 ? 32.902 58.775 36.137 1.00 14.75 100 ASN B C 1
ATOM 1735 O O . ASN B 1 100 ? 34.065 58.819 36.543 1.00 16.70 100 ASN B O 1
ATOM 1740 N N . ARG B 1 101 ? 31.852 58.606 36.960 1.00 14.00 101 ARG B N 1
ATOM 1741 C CA . ARG B 1 101 ? 31.973 58.309 38.368 1.00 12.15 101 ARG B CA 1
ATOM 1742 C C . ARG B 1 101 ? 31.211 57.024 38.684 1.00 11.89 101 ARG B C 1
ATOM 1743 O O . ARG B 1 101 ? 30.882 56.807 39.841 1.00 11.33 101 ARG B O 1
ATOM 1751 N N . LEU B 1 102 ? 30.955 56.163 37.676 1.00 11.25 102 LEU B N 1
ATOM 1752 C CA . LEU B 1 102 ? 30.380 54.858 37.932 1.00 11.78 102 LEU B CA 1
ATOM 1753 C C . LEU B 1 102 ? 31.186 53.758 37.231 1.00 13.94 102 LEU B C 1
ATOM 1754 O O . LEU B 1 102 ? 31.979 54.027 36.319 1.00 14.58 102 LEU B O 1
ATOM 1759 N N . PRO B 1 103 ? 31.066 52.472 37.669 1.00 14.27 103 PRO B N 1
ATOM 1760 C CA . PRO B 1 103 ? 31.707 51.371 36.968 1.00 13.51 103 PRO B CA 1
ATOM 1761 C C . PRO B 1 103 ? 31.179 51.231 35.547 1.00 13.75 103 PRO B C 1
ATOM 1762 O O . PRO B 1 103 ? 29.972 51.319 35.321 1.00 13.24 103 PRO B O 1
ATOM 1766 N N . PRO B 1 104 ? 32.086 51.056 34.555 1.00 13.11 104 PRO B N 1
ATOM 1767 C CA . PRO B 1 104 ? 31.652 50.727 33.207 1.00 12.57 104 PRO B CA 1
ATOM 1768 C C . PRO B 1 104 ? 31.002 49.346 33.251 1.00 11.99 104 PRO B C 1
ATOM 1769 O O . PRO B 1 104 ? 31.443 48.491 34.011 1.00 11.33 104 PRO B O 1
ATOM 1773 N N . LEU B 1 105 ? 29.953 49.155 32.444 1.00 11.33 105 LEU B N 1
ATOM 1774 C CA . LEU B 1 105 ? 29.276 47.833 32.353 1.00 12.10 105 LEU B CA 1
ATOM 1775 C C . LEU B 1 105 ? 29.184 47.466 30.871 1.00 11.48 105 LEU B C 1
ATOM 1776 O O . LEU B 1 105 ? 28.058 47.454 30.336 1.00 12.21 105 LEU B O 1
ATOM 1781 N N . TYR B 1 106 ? 30.324 47.187 30.233 1.00 10.50 106 TYR B N 1
ATOM 1782 C CA . TYR B 1 106 ? 30.327 46.926 28.769 1.00 10.51 106 TYR B CA 1
ATOM 1783 C C . TYR B 1 106 ? 29.970 45.469 28.469 1.00 10.82 106 TYR B C 1
ATOM 1784 O O . TYR B 1 106 ? 30.613 44.564 29.038 1.00 12.01 106 TYR B O 1
ATOM 1793 N N . ALA B 1 107 ? 28.977 45.255 27.601 1.00 12.27 107 ALA B N 1
ATOM 1794 C CA . ALA B 1 107 ? 28.627 43.902 27.190 1.00 13.08 107 ALA B CA 1
ATOM 1795 C C . ALA B 1 107 ? 28.514 43.865 25.676 1.00 14.58 107 ALA B C 1
ATOM 1796 O O . ALA B 1 107 ? 28.392 44.924 25.038 1.00 13.74 107 ALA B O 1
ATOM 1798 N N . THR B 1 108 ? 28.521 42.621 25.163 1.00 14.82 108 THR B N 1
ATOM 1799 C CA . THR B 1 108 ? 28.457 42.381 23.738 1.00 16.78 108 THR B CA 1
ATOM 1800 C C . THR B 1 108 ? 27.382 41.345 23.370 1.00 18.88 108 THR B C 1
ATOM 1801 O O . THR B 1 108 ? 27.130 41.132 22.183 1.00 19.59 108 THR B O 1
ATOM 1805 N N . SER B 1 109 ? 26.805 40.679 24.380 1.00 19.73 109 SER B N 1
ATOM 1806 C CA . SER B 1 109 ? 25.739 39.705 24.217 1.00 22.16 109 SER B CA 1
ATOM 1807 C C . SER B 1 109 ? 24.520 40.118 25.051 1.00 24.82 109 SER B C 1
ATOM 1808 O O . SER B 1 109 ? 24.631 40.969 25.932 1.00 26.05 109 SER B O 1
ATOM 1811 N N . GLU B 1 110 ? 23.370 39.463 24.804 1.00 28.26 110 GLU B N 1
ATOM 1812 C CA . GLU B 1 110 ? 22.114 39.808 25.463 1.00 30.78 110 GLU B CA 1
ATOM 1813 C C . GLU B 1 110 ? 22.140 39.288 26.891 1.00 26.41 110 GLU B C 1
ATOM 1814 O O . GLU B 1 110 ? 21.596 39.921 27.802 1.00 24.12 110 GLU B O 1
ATOM 1820 N N . GLU B 1 111 ? 22.800 38.140 27.039 1.00 25.13 111 GLU B N 1
ATOM 1821 C CA . GLU B 1 111 ? 23.034 37.530 28.328 1.00 25.10 111 GLU B CA 1
ATOM 1822 C C . GLU B 1 111 ? 23.945 38.414 29.160 1.00 24.23 111 GLU B C 1
ATOM 1823 O O . GLU B 1 111 ? 23.700 38.603 30.347 1.00 22.61 111 GLU B O 1
ATOM 1829 N N . GLY B 1 112 ? 24.995 38.948 28.519 1.00 24.25 112 GLY B N 1
ATOM 1830 C CA . GLY B 1 112 ? 25.995 39.720 29.241 1.00 22.36 112 GLY B CA 1
ATOM 1831 C C . GLY B 1 112 ? 25.385 41.013 29.750 1.00 21.51 112 GLY B C 1
ATOM 1832 O O . GLY B 1 112 ? 25.626 41.403 30.883 1.00 19.93 112 GLY B O 1
ATOM 1833 N N . ALA B 1 113 ? 24.565 41.612 28.877 1.00 21.20 113 ALA B N 1
ATOM 1834 C CA . ALA B 1 113 ? 23.754 42.776 29.167 1.00 20.69 113 ALA B CA 1
ATOM 1835 C C . ALA B 1 113 ? 22.786 42.496 30.315 1.00 21.16 113 ALA B C 1
ATOM 1836 O O . ALA B 1 113 ? 22.648 43.311 31.219 1.00 21.71 113 ALA B O 1
ATOM 1838 N N . GLU B 1 114 ? 22.136 41.336 30.337 1.00 23.03 114 GLU B N 1
ATOM 1839 C CA . GLU B 1 114 ? 21.214 41.092 31.441 1.00 26.39 114 GLU B CA 1
ATOM 1840 C C . GLU B 1 114 ? 21.992 41.039 32.761 1.00 22.74 114 GLU B C 1
ATOM 1841 O O . GLU B 1 114 ? 21.566 41.655 33.723 1.00 22.81 114 GLU B O 1
ATOM 1847 N N . TYR B 1 115 ? 23.156 40.375 32.799 1.00 21.51 115 TYR B N 1
ATOM 1848 C CA . TYR B 1 115 ? 23.996 40.339 33.989 1.00 22.27 115 TYR B CA 1
ATOM 1849 C C . TYR B 1 115 ? 24.398 41.738 34.455 1.00 20.80 115 TYR B C 1
ATOM 1850 O O . TYR B 1 115 ? 24.433 41.996 35.649 1.00 18.58 115 TYR B O 1
ATOM 1859 N N . GLN B 1 116 ? 24.722 42.636 33.518 1.00 20.10 116 GLN B N 1
ATOM 1860 C CA . GLN B 1 116 ? 25.154 43.983 33.868 1.00 20.90 116 GLN B CA 1
ATOM 1861 C C . GLN B 1 116 ? 23.961 44.778 34.428 1.00 20.63 116 GLN B C 1
ATOM 1862 O O . GLN B 1 116 ? 24.134 45.565 35.343 1.00 19.83 116 GLN B O 1
ATOM 1868 N N . ARG B 1 117 ? 22.754 44.615 33.870 1.00 23.93 117 ARG B N 1
ATOM 1869 C CA . ARG B 1 117 ? 21.522 45.181 34.438 1.00 25.33 117 ARG B CA 1
ATOM 1870 C C . ARG B 1 117 ? 21.185 44.651 35.825 1.00 22.67 117 ARG B C 1
ATOM 1871 O O . ARG B 1 117 ? 20.751 45.407 36.654 1.00 19.93 117 ARG B O 1
ATOM 1879 N N . GLN B 1 118 ? 21.302 43.353 36.060 1.00 23.80 118 GLN B N 1
ATOM 1880 C CA . GLN B 1 118 ? 20.960 42.805 37.366 1.00 27.45 118 GLN B CA 1
ATOM 1881 C C . GLN B 1 118 ? 21.903 43.372 38.431 1.00 25.25 118 GLN B C 1
ATOM 1882 O O . GLN B 1 118 ? 21.457 43.808 39.495 1.00 24.43 118 GLN B O 1
ATOM 1888 N N . ARG B 1 119 ? 23.204 43.407 38.119 1.00 22.48 119 ARG B N 1
ATOM 1889 C CA . ARG B 1 119 ? 24.206 44.015 38.986 1.00 20.79 119 ARG B CA 1
ATOM 1890 C C . ARG B 1 119 ? 23.859 45.471 39.274 1.00 19.49 119 ARG B C 1
ATOM 1891 O O . ARG B 1 119 ? 23.875 45.844 40.422 1.00 19.10 119 ARG B O 1
ATOM 1899 N N . ALA B 1 120 ? 23.549 46.302 38.268 1.00 18.77 120 ALA B N 1
ATOM 1900 C CA . ALA B 1 120 ? 23.357 47.712 38.557 1.00 21.63 120 ALA B CA 1
ATOM 1901 C C . ALA B 1 120 ? 22.121 47.899 39.436 1.00 23.06 120 ALA B C 1
ATOM 1902 O O . ALA B 1 120 ? 22.132 48.667 40.395 1.00 24.01 120 ALA B O 1
ATOM 1904 N N . SER B 1 121 ? 21.048 47.212 39.066 1.00 25.85 121 SER B N 1
ATOM 1905 C CA . SER B 1 121 ? 19.787 47.257 39.792 1.00 30.40 121 SER B CA 1
ATOM 1906 C C . SER B 1 121 ? 19.871 46.696 41.206 1.00 29.31 121 SER B C 1
ATOM 1907 O O . SER B 1 121 ? 19.099 47.141 42.042 1.00 29.11 121 SER B O 1
ATOM 1910 N N . GLU B 1 122 ? 20.767 45.729 41.458 1.00 31.19 122 GLU B N 1
ATOM 1911 C CA . GLU B 1 122 ? 20.829 45.064 42.750 1.00 29.12 122 GLU B CA 1
ATOM 1912 C C . GLU B 1 122 ? 21.956 45.628 43.603 1.00 27.99 122 GLU B C 1
ATOM 1913 O O . GLU B 1 122 ? 21.886 45.487 44.803 1.00 30.72 122 GLU B O 1
ATOM 1919 N N . GLU B 1 123 ? 22.989 46.260 43.035 1.00 27.23 123 GLU B N 1
ATOM 1920 C CA . GLU B 1 123 ? 24.148 46.642 43.825 1.00 24.91 123 GLU B CA 1
ATOM 1921 C C . GLU B 1 123 ? 24.476 48.137 43.735 1.00 25.61 123 GLU B C 1
ATOM 1922 O O . GLU B 1 123 ? 25.101 48.661 44.660 1.00 23.91 123 GLU B O 1
ATOM 1928 N N . LEU B 1 124 ? 24.052 48.839 42.659 1.00 21.87 124 LEU B N 1
ATOM 1929 C CA . LEU B 1 124 ? 24.593 50.153 42.353 1.00 21.28 124 LEU B CA 1
ATOM 1930 C C . LEU B 1 124 ? 23.540 51.260 42.376 1.00 19.16 124 LEU B C 1
ATOM 1931 O O . LEU B 1 124 ? 23.835 52.410 42.036 1.00 17.38 124 LEU B O 1
ATOM 1936 N N . GLU B 1 125 ? 22.380 50.933 42.916 1.00 18.77 125 GLU B N 1
ATOM 1937 C CA . GLU B 1 125 ? 21.206 51.776 42.841 1.00 20.75 125 GLU B CA 1
ATOM 1938 C C . GLU B 1 125 ? 21.437 53.119 43.528 1.00 17.09 125 GLU B C 1
ATOM 1939 O O . GLU B 1 125 ? 21.096 54.156 42.967 1.00 14.27 125 GLU B O 1
ATOM 1945 N N . PHE B 1 126 ? 22.076 53.112 44.703 1.00 16.99 126 PHE B N 1
ATOM 1946 C CA . PHE B 1 126 ? 22.296 54.340 45.458 1.00 18.41 126 PHE B CA 1
ATOM 1947 C C . PHE B 1 126 ? 23.458 55.158 44.912 1.00 17.12 126 PHE B C 1
ATOM 1948 O O . PHE B 1 126 ? 23.462 56.378 44.952 1.00 15.31 126 PHE B O 1
ATOM 1956 N N . LEU B 1 127 ? 24.467 54.448 44.433 1.00 19.20 127 LEU B N 1
ATOM 1957 C CA . LEU B 1 127 ? 25.601 55.030 43.752 1.00 19.08 127 LEU B CA 1
ATOM 1958 C C . LEU B 1 127 ? 25.121 55.799 42.533 1.00 15.81 127 LEU B C 1
ATOM 1959 O O . LEU B 1 127 ? 25.540 56.927 42.295 1.00 13.40 127 LEU B O 1
ATOM 1964 N N . ILE B 1 128 ? 24.224 55.170 41.766 1.00 15.00 128 ILE B N 1
ATOM 1965 C CA . ILE B 1 128 ? 23.729 55.812 40.555 1.00 15.34 128 ILE B CA 1
ATOM 1966 C C . ILE B 1 128 ? 22.945 57.093 40.871 1.00 16.01 128 ILE B C 1
ATOM 1967 O O . ILE B 1 128 ? 23.161 58.091 40.177 1.00 16.31 128 ILE B O 1
ATOM 1972 N N . GLN B 1 129 ? 22.066 57.080 41.893 1.00 17.10 129 GLN B N 1
ATOM 1973 C CA . GLN B 1 129 ? 21.299 58.263 42.278 1.00 18.10 129 GLN B CA 1
ATOM 1974 C C . GLN B 1 129 ? 22.195 59.424 42.681 1.00 16.58 129 GLN B C 1
ATOM 1975 O O . GLN B 1 129 ? 21.955 60.531 42.244 1.00 15.08 129 GLN B O 1
ATOM 1981 N N . GLN B 1 130 ? 23.118 59.198 43.627 1.00 17.26 130 GLN B N 1
ATOM 1982 C CA . GLN B 1 130 ? 24.011 60.248 44.096 1.00 18.11 130 GLN B CA 1
ATOM 1983 C C . GLN B 1 130 ? 24.711 60.938 42.933 1.00 18.53 130 GLN B C 1
ATOM 1984 O O . GLN B 1 130 ? 24.830 62.156 42.931 1.00 19.84 130 GLN B O 1
ATOM 1990 N N . GLN B 1 131 ? 25.275 60.154 42.007 1.00 18.54 131 GLN B N 1
ATOM 1991 C CA . GLN B 1 131 ? 26.045 60.763 40.927 1.00 19.66 131 GLN B CA 1
ATOM 1992 C C . GLN B 1 131 ? 25.125 61.540 39.992 1.00 18.06 131 GLN B C 1
ATOM 1993 O O . GLN B 1 131 ? 25.530 62.583 39.508 1.00 15.38 131 GLN B O 1
ATOM 1999 N N . VAL B 1 132 ? 23.907 61.036 39.741 1.00 18.93 132 VAL B N 1
ATOM 2000 C CA . VAL B 1 132 ? 22.986 61.773 38.888 1.00 20.09 132 VAL B CA 1
ATOM 2001 C C . VAL B 1 132 ? 22.616 63.080 39.579 1.00 20.22 132 VAL B C 1
ATOM 2002 O O . VAL B 1 132 ? 22.506 64.106 38.920 1.00 20.58 132 VAL B O 1
ATOM 2006 N N . LYS B 1 133 ? 22.497 63.033 40.904 1.00 21.47 133 LYS B N 1
ATOM 2007 C CA . LYS B 1 133 ? 22.156 64.191 41.713 1.00 25.55 133 LYS B CA 1
ATOM 2008 C C . LYS B 1 133 ? 23.332 65.160 41.759 1.00 26.03 133 LYS B C 1
ATOM 2009 O O . LYS B 1 133 ? 23.151 66.358 41.578 1.00 25.36 133 LYS B O 1
ATOM 2015 N N . ASP B 1 134 ? 24.551 64.643 41.945 1.00 26.01 134 ASP B N 1
ATOM 2016 C CA . ASP B 1 134 ? 25.730 65.485 41.841 1.00 25.13 134 ASP B CA 1
ATOM 2017 C C . ASP B 1 134 ? 25.748 66.167 40.469 1.00 24.89 134 ASP B C 1
ATOM 2018 O O . ASP B 1 134 ? 26.089 67.345 40.341 1.00 20.91 134 ASP B O 1
ATOM 2023 N N . GLY B 1 135 ? 25.409 65.402 39.427 1.00 24.13 135 GLY B N 1
ATOM 2024 C CA . GLY B 1 135 ? 25.501 65.897 38.065 1.00 23.50 135 GLY B CA 1
ATOM 2025 C C . GLY B 1 135 ? 24.499 67.025 37.823 1.00 24.37 135 GLY B C 1
ATOM 2026 O O . GLY B 1 135 ? 24.838 68.032 37.204 1.00 21.76 135 GLY B O 1
ATOM 2027 N N . LEU B 1 136 ? 23.271 66.816 38.316 1.00 24.71 136 LEU B N 1
ATOM 2028 C CA . LEU B 1 136 ? 22.190 67.780 38.219 1.00 26.81 136 LEU B CA 1
ATOM 2029 C C . LEU B 1 136 ? 22.549 69.090 38.928 1.00 25.75 136 LEU B C 1
ATOM 2030 O O . LEU B 1 136 ? 22.315 70.185 38.419 1.00 23.68 136 LEU B O 1
ATOM 2035 N N . GLY B 1 137 ? 23.118 68.968 40.122 1.00 26.45 137 GLY B N 1
ATOM 2036 C CA . GLY B 1 137 ? 23.554 70.124 40.886 1.00 29.71 137 GLY B CA 1
ATOM 2037 C C . GLY B 1 137 ? 24.720 70.876 40.244 1.00 31.46 137 GLY B C 1
ATOM 2038 O O . GLY B 1 137 ? 24.845 72.080 40.424 1.00 33.26 137 GLY B O 1
ATOM 2039 N N . ARG B 1 138 ? 25.563 70.140 39.520 1.00 34.03 138 ARG B N 1
ATOM 2040 C CA . ARG B 1 138 ? 26.667 70.687 38.753 1.00 37.59 138 ARG B CA 1
ATOM 2041 C C . ARG B 1 138 ? 26.133 71.449 37.543 1.00 34.40 138 ARG B C 1
ATOM 2042 O O . ARG B 1 138 ? 26.653 72.503 37.206 1.00 34.64 138 ARG B O 1
ATOM 2050 N N . TYR B 1 139 ? 25.148 70.862 36.860 1.00 34.68 139 TYR B N 1
ATOM 2051 C CA . TYR B 1 139 ? 24.520 71.483 35.708 1.00 37.82 139 TYR B CA 1
ATOM 2052 C C . TYR B 1 139 ? 23.901 72.817 36.121 1.00 39.32 139 TYR B C 1
ATOM 2053 O O . TYR B 1 139 ? 24.142 73.828 35.472 1.00 34.38 139 TYR B O 1
ATOM 2062 N N . PHE B 1 140 ? 23.086 72.799 37.185 1.00 40.00 140 PHE B N 1
ATOM 2063 C CA . PHE B 1 140 ? 22.418 74.010 37.641 1.00 42.68 140 PHE B CA 1
ATOM 2064 C C . PHE B 1 140 ? 23.444 75.054 38.059 1.00 41.24 140 PHE B C 1
ATOM 2065 O O . PHE B 1 140 ? 23.216 76.231 37.828 1.00 40.84 140 PHE B O 1
ATOM 2073 N N . ASP B 1 141 ? 24.567 74.627 38.643 1.00 44.02 141 ASP B N 1
ATOM 2074 C CA . ASP B 1 141 ? 25.589 75.577 39.059 1.00 48.27 141 ASP B CA 1
ATOM 2075 C C . ASP B 1 141 ? 26.226 76.284 37.854 1.00 44.82 141 ASP B C 1
ATOM 2076 O O . ASP B 1 141 ? 26.624 77.431 37.976 1.00 46.13 141 ASP B O 1
ATOM 2081 N N . ARG B 1 142 ? 26.392 75.529 36.718 1.00 44.09 142 ARG B N 1
ATOM 2082 C CA . ARG B 1 142 ? 26.938 76.172 35.496 1.00 43.93 142 ARG B CA 1
ATOM 2083 C C . ARG B 1 142 ? 26.206 75.581 34.301 1.00 42.06 142 ARG B C 1
ATOM 2084 O O . ARG B 1 142 ? 26.721 74.622 33.732 1.00 44.15 142 ARG B O 1
ATOM 2092 N N . PRO B 1 143 ? 25.018 76.188 33.861 1.00 38.37 143 PRO B N 1
ATOM 2093 C CA . PRO B 1 143 ? 24.226 75.488 32.846 1.00 37.02 143 PRO B CA 1
ATOM 2094 C C . PRO B 1 143 ? 24.925 75.391 31.490 1.00 40.05 143 PRO B C 1
ATOM 2095 O O . PRO B 1 143 ? 24.738 74.415 30.751 1.00 37.97 143 PRO B O 1
ATOM 2099 N N . GLN B 1 144 ? 25.734 76.403 31.170 1.00 49.14 144 GLN B N 1
ATOM 2100 C CA . GLN B 1 144 ? 26.619 76.352 30.015 1.00 57.99 144 GLN B CA 1
ATOM 2101 C C . GLN B 1 144 ? 28.026 76.774 30.438 1.00 62.36 144 GLN B C 1
ATOM 2102 O O . GLN B 1 144 ? 28.217 77.454 31.452 1.00 66.16 144 GLN B O 1
ATOM 2108 N N . ILE B 1 145 ? 28.998 76.316 29.642 1.00 62.45 145 ILE B N 1
ATOM 2109 C CA . ILE B 1 145 ? 30.417 76.472 29.912 1.00 57.14 145 ILE B CA 1
ATOM 2110 C C . ILE B 1 145 ? 30.993 77.137 28.665 1.00 59.00 145 ILE B C 1
ATOM 2111 O O . ILE B 1 145 ? 30.601 76.777 27.555 1.00 54.18 145 ILE B O 1
ATOM 2116 N N . ALA B 1 146 ? 31.877 78.127 28.864 1.00 65.65 146 ALA B N 1
ATOM 2117 C CA . ALA B 1 146 ? 32.379 78.961 27.779 1.00 65.70 146 ALA B CA 1
ATOM 2118 C C . ALA B 1 146 ? 33.354 78.165 26.915 1.00 68.29 146 ALA B C 1
ATOM 2119 O O . ALA B 1 146 ? 33.962 77.212 27.397 1.00 66.47 146 ALA B O 1
ATOM 2121 N N . ASP B 1 147 ? 33.484 78.582 25.644 1.00 76.05 147 ASP B N 1
ATOM 2122 C CA . ASP B 1 147 ? 34.432 78.028 24.683 1.00 81.54 147 ASP B CA 1
ATOM 2123 C C . ASP B 1 147 ? 34.182 76.531 24.509 1.00 80.50 147 ASP B C 1
ATOM 2124 O O . ASP B 1 147 ? 35.071 75.736 24.801 1.00 93.66 147 ASP B O 1
ATOM 2129 N N . ARG B 1 148 ? 32.961 76.155 24.132 1.00 74.61 148 ARG B N 1
ATOM 2130 C CA . ARG B 1 148 ? 32.641 74.706 24.084 1.00 67.81 148 ARG B CA 1
ATOM 2131 C C . ARG B 1 148 ? 31.812 74.355 22.849 1.00 62.34 148 ARG B C 1
ATOM 2132 O O . ARG B 1 148 ? 30.644 74.751 22.790 1.00 64.83 148 ARG B O 1
ATOM 2140 N N . LYS B 1 149 ? 32.412 73.646 21.908 1.00 58.21 149 LYS B N 1
ATOM 2141 C CA . LYS B 1 149 ? 31.731 73.175 20.689 1.00 59.11 149 LYS B CA 1
ATOM 2142 C C . LYS B 1 149 ? 31.280 71.744 20.945 1.00 57.31 149 LYS B C 1
ATOM 2143 O O . LYS B 1 149 ? 32.104 70.918 21.328 1.00 51.25 149 LYS B O 1
ATOM 2149 N N . PRO B 1 150 ? 29.982 71.456 20.780 1.00 58.53 150 PRO B N 1
ATOM 2150 C CA . PRO B 1 150 ? 29.482 70.105 20.938 1.00 57.17 150 PRO B CA 1
ATOM 2151 C C . PRO B 1 150 ? 29.827 69.227 19.734 1.00 52.90 150 PRO B C 1
ATOM 2152 O O . PRO B 1 150 ? 30.256 69.729 18.735 1.00 49.75 150 PRO B O 1
ATOM 2156 N N . LEU B 1 151 ? 29.553 67.940 19.838 1.00 54.87 151 LEU B N 1
ATOM 2157 C CA . LEU B 1 151 ? 30.200 66.848 19.083 1.00 59.41 151 LEU B CA 1
ATOM 2158 C C . LEU B 1 151 ? 29.295 65.884 18.333 1.00 67.60 151 LEU B C 1
ATOM 2159 O O . LEU B 1 151 ? 28.527 65.180 19.000 1.00 70.80 151 LEU B O 1
ATOM 2164 N N . GLU B 1 152 ? 29.384 65.854 17.001 1.00 73.58 152 GLU B N 1
ATOM 2165 C CA . GLU B 1 152 ? 28.689 64.791 16.283 1.00 80.60 152 GLU B CA 1
ATOM 2166 C C . GLU B 1 152 ? 29.566 63.586 15.939 1.00 84.09 152 GLU B C 1
ATOM 2167 O O . GLU B 1 152 ? 30.769 63.635 16.171 1.00 79.65 152 GLU B O 1
ATOM 2173 N N . PRO B 1 153 ? 29.080 62.467 15.419 1.00 95.09 153 PRO B N 1
ATOM 2174 C CA . PRO B 1 153 ? 29.739 61.485 14.549 1.00 90.67 153 PRO B CA 1
ATOM 2175 C C . PRO B 1 153 ? 29.533 61.722 13.044 1.00 88.61 153 PRO B C 1
ATOM 2176 O O . PRO B 1 153 ? 30.134 60.995 12.271 1.00 80.93 153 PRO B O 1
#

Solvent-accessible surface area: 16380 Å² total

Radius of gyration: 20.42 Å; Cα contacts (8 Å, |Δi|>4): 331; chains: 2; bounding box: 54×50×45 Å

Organism: Synechocystis sp. (strain ATCC 27184 / PCC 6803 / Kazusa) (NCBI:txid1111708)

B-factor: mean 40.27, std 25.63, range [6.15, 164.02]